Protein AF-0000000084542230 (afdb_homodimer)

InterPro domains:
  IPR002716 PIN domain [PF01850] (3-125)
  IPR022907 VapC family [MF_00265] (3-130)
  IPR029060 PIN-like domain superfamily [SSF88723] (1-131)
  IPR050556 Type II toxin-antitoxin system RNase [PTHR33653] (1-131)

Sequence (266 aa):
MLYLLDTNVVAIYLNRRSQLLRNKLEAIDPTDIAVCSVVKFELFYGAMRSGNPPQNLARQQEFLDFFVSLPLDDRAAKKAGEIRNNLASLGTPIGPYDLLIAAIAIVNHLILVTHNTREFERVSELRIEDWEVMLYLLDTNVVAIYLNRRSQLLRNKLEAIDPTDIAVCSVVKFELFYGAMRSGNPPQNLARQQEFLDFFVSLPLDDRAAKKAGEIRNNLASLGTPIGPYDLLIAAIAIVNHLILVTHNTREFERVSELRIEDWEV

Solvent-accessible surface area (backbone atoms only — not comparable to full-atom values): 13998 Å² total; per-residue (Å²): 127,45,33,29,52,31,53,68,44,53,51,39,54,77,65,69,72,40,68,62,42,46,54,55,55,71,70,44,60,43,86,36,31,30,38,34,17,68,36,49,15,53,50,42,26,51,20,62,69,43,100,52,29,74,61,44,41,51,51,49,51,59,58,57,67,60,31,43,76,40,51,43,31,64,69,23,15,48,43,27,11,53,52,52,48,54,24,53,77,69,72,56,72,68,54,74,65,56,44,49,52,50,16,41,27,47,74,66,68,23,33,32,32,34,81,63,50,80,64,52,68,68,42,81,89,55,44,73,43,52,60,86,109,127,45,34,29,52,33,55,68,45,52,52,38,52,76,67,68,73,41,68,62,41,45,55,55,57,72,70,44,60,43,86,35,31,29,39,36,18,68,36,49,15,55,51,41,27,52,22,62,70,43,98,50,29,72,60,42,42,52,51,50,51,59,60,56,68,61,31,44,76,41,52,43,32,63,71,22,15,50,44,27,11,51,51,51,48,54,24,54,76,69,72,55,71,69,53,75,66,57,45,49,52,49,16,40,26,47,75,66,69,23,34,32,32,33,81,62,51,78,63,52,67,69,42,83,88,56,45,73,42,52,61,86,108

Foldseek 3Di:
DAEEEALVLLVCVLVVVAPLSVVVVVVDQQARYEYEPLSVVVQLVVLCPDPHNVVSNVSSVVVNVSHHYHYLDPQLVVQLVVQQVVCVVVVQDDDPSLSSSQSRCQSVVHEYEDPPCVNSVSGPSHHYDHSRD/DAEEEALVLLVCVLVVVAPLSVVVVVVDQQARYEYEPLSVVVQLVVLCPDPHNVVSNVSSVVVNVSHHYHYLDPQLVVQLVVQQVVCVVVVQDADPSLSSSQSRCQSVVHEYEDPPCVNSVSGPSHHYDYRRD

Structure (mmCIF, N/CA/C/O backbone):
data_AF-0000000084542230-model_v1
#
loop_
_entity.id
_entity.type
_entity.pdbx_description
1 polymer 'Ribonuclease VapC'
#
loop_
_atom_site.group_PDB
_atom_site.id
_atom_site.type_symbol
_atom_site.label_atom_id
_atom_site.label_alt_id
_atom_site.label_comp_id
_atom_site.label_asym_id
_atom_site.label_entity_id
_atom_site.label_seq_id
_atom_site.pdbx_PDB_ins_code
_atom_site.Cartn_x
_atom_site.Cartn_y
_atom_site.Cartn_z
_atom_site.occupancy
_atom_site.B_iso_or_equiv
_atom_site.auth_seq_id
_atom_site.auth_comp_id
_atom_site.auth_asym_id
_atom_site.auth_atom_id
_atom_site.pdbx_PDB_model_num
ATOM 1 N N . MET A 1 1 ? -18.281 -15.25 -10.008 1 79.62 1 MET A N 1
ATOM 2 C CA . MET A 1 1 ? -17.562 -14.875 -8.797 1 79.62 1 MET A CA 1
ATOM 3 C C . MET A 1 1 ? -16.25 -14.188 -9.133 1 79.62 1 MET A C 1
ATOM 5 O O . MET A 1 1 ? -15.625 -14.492 -10.156 1 79.62 1 MET A O 1
ATOM 9 N N . LEU A 1 2 ? -15.867 -13.062 -8.328 1 95.94 2 LEU A N 1
ATOM 10 C CA . LEU A 1 2 ? -14.641 -12.312 -8.602 1 95.94 2 LEU A CA 1
ATOM 11 C C . LEU A 1 2 ? -13.586 -12.602 -7.539 1 95.94 2 LEU A C 1
ATOM 13 O O . LEU A 1 2 ? -13.906 -12.719 -6.355 1 95.94 2 LEU A O 1
ATOM 17 N N . TYR A 1 3 ? -12.414 -12.906 -8.008 1 98.69 3 TYR A N 1
ATOM 18 C CA . TYR A 1 3 ? -11.336 -13.344 -7.133 1 98.69 3 TYR A CA 1
ATOM 19 C C . TYR A 1 3 ? -10.18 -12.352 -7.145 1 98.69 3 TYR A C 1
ATOM 21 O O . TYR A 1 3 ? -9.891 -11.742 -8.172 1 98.69 3 TYR A O 1
ATOM 29 N N . LEU A 1 4 ? -9.609 -12.195 -6.043 1 98.88 4 LEU A N 1
ATOM 30 C CA . LEU A 1 4 ? -8.312 -11.539 -5.914 1 98.88 4 LEU A CA 1
ATOM 31 C C . LEU A 1 4 ? -7.23 -12.555 -5.539 1 98.88 4 LEU A C 1
ATOM 33 O O . LEU A 1 4 ? -7.363 -13.266 -4.539 1 98.88 4 LEU A O 1
ATOM 37 N N . LEU A 1 5 ? -6.219 -12.656 -6.359 1 98.62 5 LEU A N 1
ATOM 38 C CA . LEU A 1 5 ? -5.141 -13.594 -6.066 1 98.62 5 LEU A CA 1
ATOM 39 C C . LEU A 1 5 ? -4.133 -12.984 -5.102 1 98.62 5 LEU A C 1
ATOM 41 O O . LEU A 1 5 ? -3.674 -11.859 -5.309 1 98.62 5 LEU A O 1
ATOM 45 N N . ASP A 1 6 ? -3.811 -13.711 -4.07 1 98.56 6 ASP A N 1
ATOM 46 C CA . ASP A 1 6 ? -2.756 -13.344 -3.131 1 98.56 6 ASP A CA 1
ATOM 47 C C . ASP A 1 6 ? -1.374 -13.594 -3.729 1 98.56 6 ASP A C 1
ATOM 49 O O . ASP A 1 6 ? -1.243 -14.305 -4.727 1 98.56 6 ASP A O 1
ATOM 53 N N . THR A 1 7 ? -0.384 -12.992 -3.072 1 97.88 7 THR A N 1
ATOM 54 C CA . THR A 1 7 ? 0.992 -13.102 -3.545 1 97.88 7 THR A CA 1
ATOM 55 C C . THR A 1 7 ? 1.439 -14.562 -3.576 1 97.88 7 THR A C 1
ATOM 57 O O . THR A 1 7 ? 2.031 -15.016 -4.559 1 97.88 7 THR A O 1
ATOM 60 N N . ASN A 1 8 ? 1.165 -15.281 -2.514 1 95.56 8 ASN A N 1
ATOM 61 C CA . ASN A 1 8 ? 1.616 -16.672 -2.416 1 95.56 8 ASN A CA 1
ATOM 62 C C . ASN A 1 8 ? 0.971 -17.547 -3.486 1 95.56 8 ASN A C 1
ATOM 64 O O . ASN A 1 8 ? 1.597 -18.469 -3.99 1 95.56 8 ASN A O 1
ATOM 68 N N . VAL A 1 9 ? -0.246 -17.234 -3.855 1 96.75 9 VAL A N 1
ATOM 69 C CA . VAL A 1 9 ? -0.963 -18 -4.875 1 96.75 9 VAL A CA 1
ATOM 70 C C . VAL A 1 9 ? -0.304 -17.797 -6.234 1 96.75 9 VAL A C 1
ATOM 72 O O . VAL A 1 9 ? -0.055 -18.75 -6.965 1 96.75 9 VAL A O 1
ATOM 75 N N . VAL A 1 10 ? -0.008 -16.594 -6.574 1 96.94 10 VAL A N 1
ATOM 76 C CA . VAL A 1 10 ? 0.614 -16.266 -7.855 1 96.94 10 VAL A CA 1
ATOM 77 C C . VAL A 1 10 ? 2.006 -16.891 -7.922 1 96.94 10 VAL A C 1
ATOM 79 O O . VAL A 1 10 ? 2.389 -17.453 -8.953 1 96.94 10 VAL A O 1
ATOM 82 N N . ALA A 1 11 ? 2.754 -16.781 -6.82 1 94.75 11 ALA A N 1
ATOM 83 C CA . ALA A 1 11 ? 4.098 -17.344 -6.777 1 94.75 11 ALA A CA 1
ATOM 84 C C . ALA A 1 11 ? 4.062 -18.859 -7.016 1 94.75 11 ALA A C 1
ATOM 86 O O . ALA A 1 11 ? 4.867 -19.391 -7.781 1 94.75 11 ALA A O 1
ATOM 87 N N . ILE A 1 12 ? 3.125 -19.516 -6.359 1 93.81 12 ILE A N 1
ATOM 88 C CA . ILE A 1 12 ? 2.986 -20.953 -6.5 1 93.81 12 ILE A CA 1
ATOM 89 C C . ILE A 1 12 ? 2.637 -21.297 -7.945 1 93.81 12 ILE A C 1
ATOM 91 O O . ILE A 1 12 ? 3.176 -22.25 -8.508 1 93.81 12 ILE A O 1
ATOM 95 N N . TYR A 1 13 ? 1.736 -20.516 -8.531 1 93.88 13 TYR A N 1
ATOM 96 C CA . TYR A 1 13 ? 1.35 -20.75 -9.914 1 93.88 13 TYR A CA 1
ATOM 97 C C . TYR A 1 13 ? 2.543 -20.594 -10.852 1 93.88 13 TYR A C 1
ATOM 99 O O . TYR A 1 13 ? 2.791 -21.453 -11.703 1 93.88 13 TYR A O 1
ATOM 107 N N . LEU A 1 14 ? 3.346 -19.547 -10.695 1 92.56 14 LEU A N 1
ATOM 108 C CA . LEU A 1 14 ? 4.438 -19.203 -11.602 1 92.56 14 LEU A CA 1
ATOM 109 C C . LEU A 1 14 ? 5.586 -20.203 -11.469 1 92.56 14 LEU A C 1
ATOM 111 O O . LEU A 1 14 ? 6.32 -20.438 -12.43 1 92.56 14 LEU A O 1
ATOM 115 N N . ASN A 1 15 ? 5.652 -20.797 -10.305 1 89.69 15 ASN A N 1
ATOM 116 C CA . ASN A 1 15 ? 6.711 -21.781 -10.094 1 89.69 15 ASN A CA 1
ATOM 117 C C . ASN A 1 15 ? 6.238 -23.188 -10.422 1 89.69 15 ASN A C 1
ATOM 119 O O . ASN A 1 15 ? 6.977 -24.156 -10.219 1 89.69 15 ASN A O 1
ATOM 123 N N . ARG A 1 16 ? 4.973 -23.391 -10.922 1 84.5 16 ARG A N 1
ATOM 124 C CA . ARG A 1 16 ? 4.379 -24.656 -11.352 1 84.5 16 ARG A CA 1
ATOM 125 C C . ARG A 1 16 ? 4.438 -25.703 -10.242 1 84.5 16 ARG A C 1
ATOM 127 O O . ARG A 1 16 ? 4.77 -26.859 -10.484 1 84.5 16 ARG A O 1
ATOM 134 N N . ARG A 1 17 ? 4.078 -25.234 -9.062 1 86.06 17 ARG A N 1
ATOM 135 C CA . ARG A 1 17 ? 4.242 -26.109 -7.898 1 86.06 17 ARG A CA 1
ATOM 136 C C . ARG A 1 17 ? 2.93 -26.781 -7.527 1 86.06 17 ARG A C 1
ATOM 138 O O . ARG A 1 17 ? 2.895 -27.641 -6.641 1 86.06 17 ARG A O 1
ATOM 145 N N . SER A 1 18 ? 1.82 -26.422 -8.203 1 89.56 18 SER A N 1
ATOM 146 C CA . SER A 1 18 ? 0.519 -26.969 -7.848 1 89.56 18 SER A CA 1
ATOM 147 C C . SER A 1 18 ? -0.361 -27.141 -9.086 1 89.56 18 SER A C 1
ATOM 149 O O . SER A 1 18 ? -0.85 -26.156 -9.641 1 89.56 18 SER A O 1
ATOM 151 N N . GLN A 1 19 ? -0.676 -28.328 -9.391 1 90.88 19 GLN A N 1
ATOM 152 C CA . GLN A 1 19 ? -1.562 -28.609 -10.516 1 90.88 19 GLN A CA 1
ATOM 153 C C . GLN A 1 19 ? -3.006 -28.25 -10.188 1 90.88 19 GLN A C 1
ATOM 155 O O . GLN A 1 19 ? -3.75 -27.781 -11.047 1 90.88 19 GLN A O 1
ATOM 160 N N . LEU A 1 20 ? -3.342 -28.484 -9 1 92.5 20 LEU A N 1
ATOM 161 C CA . LEU A 1 20 ? -4.684 -28.141 -8.539 1 92.5 20 LEU A CA 1
ATOM 162 C C . LEU A 1 20 ? -4.957 -26.656 -8.711 1 92.5 20 LEU A C 1
ATOM 164 O O . LEU A 1 20 ? -6 -26.266 -9.25 1 92.5 20 LEU A O 1
ATOM 168 N N . LEU A 1 21 ? -4.055 -25.859 -8.25 1 93.62 21 LEU A N 1
ATOM 169 C CA . LEU A 1 21 ? -4.168 -24.406 -8.375 1 93.62 21 LEU A CA 1
ATOM 170 C C . LEU A 1 21 ? -4.238 -23.984 -9.836 1 93.62 21 LEU A C 1
ATOM 172 O O . LEU A 1 21 ? -5.035 -23.125 -10.203 1 93.62 21 LEU A O 1
ATOM 176 N N . ARG A 1 22 ? -3.447 -24.609 -10.648 1 93.88 22 ARG A N 1
ATOM 177 C CA . ARG A 1 22 ? -3.412 -24.281 -12.078 1 93.88 22 ARG A CA 1
ATOM 178 C C . ARG A 1 22 ? -4.754 -24.594 -12.734 1 93.88 22 ARG A C 1
ATOM 180 O O . ARG A 1 22 ? -5.273 -23.781 -13.5 1 93.88 22 ARG A O 1
ATOM 187 N N . ASN A 1 23 ? -5.293 -25.734 -12.453 1 94.75 23 ASN A N 1
ATOM 188 C CA . ASN A 1 23 ? -6.578 -26.125 -13.023 1 94.75 23 ASN A CA 1
ATOM 189 C C . ASN A 1 23 ? -7.691 -25.156 -12.633 1 94.75 23 ASN A C 1
ATOM 191 O O . ASN A 1 23 ? -8.516 -24.797 -13.469 1 94.75 23 ASN A O 1
ATOM 195 N N . LYS A 1 24 ? -7.66 -24.781 -11.391 1 95.12 24 LYS A N 1
ATOM 196 C CA . LYS A 1 24 ? -8.68 -23.859 -10.898 1 95.12 24 LYS A CA 1
ATOM 197 C C . LYS A 1 24 ? -8.562 -22.5 -11.57 1 95.12 24 LYS A C 1
ATOM 199 O O . LYS A 1 24 ? -9.562 -21.953 -12.047 1 95.12 24 LYS A O 1
ATOM 204 N N . LEU A 1 25 ? -7.379 -22.031 -11.602 1 95 25 LEU A N 1
ATOM 205 C CA . LEU A 1 25 ? -7.133 -20.703 -12.172 1 95 25 LEU A CA 1
ATOM 206 C C . LEU A 1 25 ? -7.48 -20.672 -13.648 1 95 25 LEU A C 1
ATOM 208 O O . LEU A 1 25 ? -8.102 -19.719 -14.133 1 95 25 LEU A O 1
ATOM 212 N N . GLU A 1 26 ? -7.168 -21.688 -14.359 1 93.88 26 GLU A N 1
ATOM 213 C CA . GLU A 1 26 ? -7.344 -21.719 -15.805 1 93.88 26 GLU A CA 1
ATOM 214 C C . GLU A 1 26 ? -8.805 -21.984 -16.172 1 93.88 26 GLU A C 1
ATOM 216 O O . GLU A 1 26 ? -9.203 -21.766 -17.312 1 93.88 26 GLU A O 1
ATOM 221 N N . ALA A 1 27 ? -9.586 -22.406 -15.195 1 95.94 27 ALA A N 1
ATOM 222 C CA . ALA A 1 27 ? -11.008 -22.672 -15.422 1 95.94 27 ALA A CA 1
ATOM 223 C C . ALA A 1 27 ? -11.828 -21.391 -15.266 1 95.94 27 ALA A C 1
ATOM 225 O O . ALA A 1 27 ? -13 -21.359 -15.656 1 95.94 27 ALA A O 1
ATOM 226 N N . ILE A 1 28 ? -11.242 -20.422 -14.727 1 96.56 28 ILE A N 1
ATOM 227 C CA . ILE A 1 28 ? -11.953 -19.172 -14.453 1 96.56 28 ILE A CA 1
ATOM 228 C C . ILE A 1 28 ? -11.625 -18.156 -15.539 1 96.56 28 ILE A C 1
ATOM 230 O O . ILE A 1 28 ? -10.477 -18.031 -15.969 1 96.56 28 ILE A O 1
ATOM 234 N N . ASP A 1 29 ? -12.57 -17.422 -16.016 1 97 29 ASP A N 1
ATOM 235 C CA . ASP A 1 29 ? -12.359 -16.328 -16.953 1 97 29 ASP A CA 1
ATOM 236 C C . ASP A 1 29 ? -11.414 -15.281 -16.375 1 97 29 ASP A C 1
ATOM 238 O O . ASP A 1 29 ? -11.625 -14.812 -15.25 1 97 29 ASP A O 1
ATOM 242 N N . PRO A 1 30 ? -10.414 -14.914 -17.078 1 95.94 30 PRO A N 1
ATOM 243 C CA . PRO A 1 30 ? -9.453 -13.93 -16.578 1 95.94 30 PRO A CA 1
ATOM 244 C C . PRO A 1 30 ? -10.125 -12.625 -16.141 1 95.94 30 PRO A C 1
ATOM 246 O O . PRO A 1 30 ? -9.617 -11.93 -15.266 1 95.94 30 PRO A O 1
ATOM 249 N N . THR A 1 31 ? -11.227 -12.266 -16.719 1 96.62 31 THR A N 1
ATOM 250 C CA . THR A 1 31 ? -11.93 -11.039 -16.359 1 96.62 31 THR A CA 1
ATOM 251 C C . THR A 1 31 ? -12.586 -11.164 -14.984 1 96.62 31 THR A C 1
ATOM 253 O O . THR A 1 31 ? -13.016 -10.164 -14.406 1 96.62 31 THR A O 1
ATOM 256 N N . ASP A 1 32 ? -12.625 -12.367 -14.508 1 97.94 32 ASP A N 1
ATOM 257 C CA . ASP A 1 32 ? -13.18 -12.617 -13.18 1 97.94 32 ASP A CA 1
ATOM 258 C C . ASP A 1 32 ? -12.07 -12.75 -12.133 1 97.94 32 ASP A C 1
ATOM 260 O O . ASP A 1 32 ? -12.336 -13.07 -10.977 1 97.94 32 ASP A O 1
ATOM 264 N N . ILE A 1 33 ? -10.844 -12.5 -12.516 1 98.25 33 ILE A N 1
ATOM 265 C CA . ILE A 1 33 ? -9.68 -12.578 -11.641 1 98.25 33 ILE A CA 1
ATOM 266 C C . ILE A 1 33 ? -8.984 -11.219 -11.586 1 98.25 33 ILE A C 1
ATOM 268 O O . ILE A 1 33 ? -8.805 -10.562 -12.617 1 98.25 33 ILE A O 1
ATOM 272 N N . ALA A 1 34 ? -8.672 -10.852 -10.367 1 98.81 34 ALA A N 1
ATOM 273 C CA . ALA A 1 34 ? -7.934 -9.609 -10.188 1 98.81 34 ALA A CA 1
ATOM 274 C C . ALA A 1 34 ? -6.617 -9.852 -9.445 1 98.81 34 ALA A C 1
ATOM 276 O O . ALA A 1 34 ? -6.48 -10.844 -8.727 1 98.81 34 ALA A O 1
ATOM 277 N N . VAL A 1 35 ? -5.715 -9.07 -9.719 1 98.75 35 VAL A N 1
ATOM 278 C CA . VAL A 1 35 ? -4.504 -8.875 -8.938 1 98.75 35 VAL A CA 1
ATOM 279 C C . VAL A 1 35 ? -4.367 -7.398 -8.562 1 98.75 35 VAL A C 1
ATOM 281 O O . VAL A 1 35 ? -4.77 -6.516 -9.328 1 98.75 35 VAL A O 1
ATOM 284 N N . CYS A 1 36 ? -3.893 -7.148 -7.379 1 98.88 36 CYS A N 1
ATOM 285 C CA . CYS A 1 36 ? -3.805 -5.75 -6.98 1 98.88 36 CYS A CA 1
ATOM 286 C C . CYS A 1 36 ? -2.359 -5.27 -6.992 1 98.88 36 CYS A C 1
ATOM 288 O O . CYS A 1 36 ? -1.434 -6.074 -7.09 1 98.88 36 CYS A O 1
ATOM 290 N N . SER A 1 37 ? -2.225 -3.996 -6.918 1 98.88 37 SER A N 1
ATOM 291 C CA . SER A 1 37 ? -0.916 -3.355 -7.008 1 98.88 37 SER A CA 1
ATOM 292 C C . SER A 1 37 ? 0.002 -3.818 -5.879 1 98.88 37 SER A C 1
ATOM 294 O O . SER A 1 37 ? 1.216 -3.93 -6.066 1 98.88 37 SER A O 1
ATOM 296 N N . VAL A 1 38 ? -0.535 -4.109 -4.719 1 98.88 38 VAL A N 1
ATOM 297 C CA . VAL A 1 38 ? 0.259 -4.547 -3.576 1 98.88 38 VAL A CA 1
ATOM 298 C C . VAL A 1 38 ? 0.856 -5.922 -3.855 1 98.88 38 VAL A C 1
ATOM 300 O O . VAL A 1 38 ? 2.035 -6.16 -3.586 1 98.88 38 VAL A O 1
ATOM 303 N N . VAL A 1 39 ? 0.06 -6.812 -4.387 1 98.81 39 VAL A N 1
ATOM 304 C CA . VAL A 1 39 ? 0.532 -8.133 -4.777 1 98.81 39 VAL A CA 1
ATOM 305 C C . VAL A 1 39 ? 1.606 -8.008 -5.855 1 98.81 39 VAL A C 1
ATOM 307 O O . VAL A 1 39 ? 2.646 -8.664 -5.785 1 98.81 39 VAL A O 1
ATOM 310 N N . LYS A 1 40 ? 1.35 -7.156 -6.836 1 98.62 40 LYS A N 1
ATOM 311 C CA . LYS A 1 40 ? 2.316 -6.938 -7.906 1 98.62 40 LYS A CA 1
ATOM 312 C C . LYS A 1 40 ? 3.641 -6.418 -7.355 1 98.62 40 LYS A C 1
ATOM 314 O O . LYS A 1 40 ? 4.711 -6.859 -7.773 1 98.62 40 LYS A O 1
ATOM 319 N N . PHE A 1 41 ? 3.6 -5.488 -6.453 1 98.69 41 PHE A N 1
ATOM 320 C CA . PHE A 1 41 ? 4.785 -4.961 -5.785 1 98.69 41 PHE A CA 1
ATOM 321 C C . PHE A 1 41 ? 5.625 -6.086 -5.199 1 98.69 41 PHE A C 1
ATOM 323 O O . PHE A 1 41 ? 6.832 -6.156 -5.434 1 98.69 41 PHE A O 1
ATOM 330 N N . GLU A 1 42 ? 4.973 -6.926 -4.457 1 98.38 42 GLU A N 1
ATOM 331 C CA . GLU A 1 42 ? 5.684 -8.023 -3.801 1 98.38 42 GLU A CA 1
ATOM 332 C C . GLU A 1 42 ? 6.297 -8.969 -4.82 1 98.38 42 GLU A C 1
ATOM 334 O O . GLU A 1 42 ? 7.426 -9.438 -4.641 1 98.38 42 GLU A O 1
ATOM 339 N N . LEU A 1 43 ? 5.562 -9.266 -5.855 1 98.12 43 LEU A N 1
ATOM 340 C CA . LEU A 1 43 ? 6.039 -10.164 -6.895 1 98.12 43 LEU A CA 1
ATOM 341 C C . LEU A 1 43 ? 7.219 -9.562 -7.641 1 98.12 43 LEU A C 1
ATOM 343 O O . LEU A 1 43 ? 8.203 -10.25 -7.922 1 98.12 43 LEU A O 1
ATOM 347 N N . PHE A 1 44 ? 7.125 -8.242 -7.938 1 97.81 44 PHE A N 1
ATOM 348 C CA . PHE A 1 44 ? 8.219 -7.574 -8.625 1 97.81 44 PHE A CA 1
ATOM 349 C C . PHE A 1 44 ? 9.477 -7.578 -7.77 1 97.81 44 PHE A C 1
ATOM 351 O O . PHE A 1 44 ? 10.57 -7.859 -8.266 1 97.81 44 PHE A O 1
ATOM 358 N N . TYR A 1 45 ? 9.367 -7.27 -6.531 1 98.19 45 TYR A N 1
ATOM 359 C CA . TYR A 1 45 ? 10.508 -7.371 -5.625 1 98.19 45 TYR A CA 1
ATOM 360 C C . TYR A 1 45 ? 11.117 -8.766 -5.66 1 98.19 45 TYR A C 1
ATOM 362 O O . TYR A 1 45 ? 12.336 -8.914 -5.77 1 98.19 45 TYR A O 1
ATOM 370 N N . GLY A 1 46 ? 10.281 -9.797 -5.547 1 97 46 GLY A N 1
ATOM 371 C CA . GLY A 1 46 ? 10.742 -11.172 -5.609 1 97 46 GLY A CA 1
ATOM 372 C C . GLY A 1 46 ? 11.492 -11.492 -6.887 1 97 46 GLY A C 1
ATOM 373 O O . GLY A 1 46 ? 12.523 -12.172 -6.859 1 97 46 GLY A O 1
ATOM 374 N N . ALA A 1 47 ? 10.945 -11.039 -7.949 1 97.12 47 ALA A N 1
ATOM 375 C CA . ALA A 1 47 ? 11.57 -11.281 -9.25 1 97.12 47 ALA A CA 1
ATOM 376 C C . ALA A 1 47 ? 12.945 -10.625 -9.328 1 97.12 47 ALA A C 1
ATOM 378 O O . ALA A 1 47 ? 13.891 -11.203 -9.859 1 97.12 47 ALA A O 1
ATOM 379 N N . MET A 1 48 ? 13.07 -9.453 -8.805 1 97.19 48 MET A N 1
ATOM 380 C CA . MET A 1 48 ? 14.32 -8.703 -8.875 1 97.19 48 MET A CA 1
ATOM 381 C C . MET A 1 48 ? 15.398 -9.352 -8.008 1 97.19 48 MET A C 1
ATOM 383 O O . MET A 1 48 ? 16.594 -9.203 -8.273 1 97.19 48 MET A O 1
ATOM 387 N N . ARG A 1 49 ? 14.969 -10.055 -7.055 1 95.69 49 ARG A N 1
ATOM 388 C CA . ARG A 1 49 ? 15.906 -10.719 -6.152 1 95.69 49 ARG A CA 1
ATOM 389 C C . ARG A 1 49 ? 16.234 -12.125 -6.648 1 95.69 49 ARG A C 1
ATOM 391 O O . ARG A 1 49 ? 17.078 -12.805 -6.066 1 95.69 49 ARG A O 1
ATOM 398 N N . SER A 1 50 ? 15.68 -12.555 -7.699 1 94.56 50 SER A N 1
ATOM 399 C CA . SER A 1 50 ? 15.812 -13.914 -8.195 1 94.56 50 SER A CA 1
ATOM 400 C C . SER A 1 50 ? 17.125 -14.109 -8.953 1 94.56 50 SER A C 1
ATOM 402 O O . SER A 1 50 ? 17.906 -13.164 -9.094 1 94.56 50 SER A O 1
ATOM 404 N N . GLY A 1 51 ? 17.391 -15.352 -9.406 1 93.25 51 GLY A N 1
ATOM 405 C CA . GLY A 1 51 ? 18.625 -15.703 -10.102 1 93.25 51 GLY A CA 1
ATOM 406 C C . GLY A 1 51 ? 18.703 -15.117 -11.5 1 93.25 51 GLY A C 1
ATOM 407 O O . GLY A 1 51 ? 19.797 -14.969 -12.055 1 93.25 51 GLY A O 1
ATOM 408 N N . ASN A 1 52 ? 17.562 -14.836 -12.125 1 95.56 52 ASN A N 1
ATOM 409 C CA . ASN A 1 52 ? 17.453 -14.219 -13.445 1 95.56 52 ASN A CA 1
ATOM 410 C C . ASN A 1 52 ? 16.375 -13.133 -13.461 1 95.56 52 ASN A C 1
ATOM 412 O O . ASN A 1 52 ? 15.305 -13.32 -14.047 1 95.56 52 ASN A O 1
ATOM 416 N N . PRO A 1 53 ? 16.719 -11.906 -13.008 1 96.62 53 PRO A N 1
ATOM 417 C CA . PRO A 1 53 ? 15.719 -10.867 -12.773 1 96.62 53 PRO A CA 1
ATOM 418 C C . PRO A 1 53 ? 15.016 -10.422 -14.047 1 96.62 53 PRO A C 1
ATOM 420 O O . PRO A 1 53 ? 13.781 -10.367 -14.094 1 96.62 53 PRO A O 1
ATOM 423 N N . PRO A 1 54 ? 15.727 -10.164 -15.172 1 96.5 54 PRO A N 1
ATOM 424 C CA . PRO A 1 54 ? 15.016 -9.719 -16.375 1 96.5 54 PRO A CA 1
ATOM 425 C C . PRO A 1 54 ? 14 -10.742 -16.859 1 96.5 54 PRO A C 1
ATOM 427 O O . PRO A 1 54 ? 12.875 -10.375 -17.219 1 96.5 54 PRO A O 1
ATOM 430 N N . GLN A 1 55 ? 14.32 -11.969 -16.844 1 96.12 55 GLN A N 1
ATOM 431 C CA . GLN A 1 55 ? 13.422 -13.016 -17.312 1 96.12 55 GLN A CA 1
ATOM 432 C C . GLN A 1 55 ? 12.234 -13.188 -16.375 1 96.12 55 GLN A C 1
ATOM 434 O O . GLN A 1 55 ? 11.094 -13.305 -16.828 1 96.12 55 GLN A O 1
ATOM 439 N N . ASN A 1 56 ? 12.508 -13.227 -15.094 1 96.06 56 ASN A N 1
ATOM 440 C CA . ASN A 1 56 ? 11.438 -13.406 -14.125 1 96.06 56 ASN A CA 1
ATOM 441 C C . ASN A 1 56 ? 10.484 -12.211 -14.117 1 96.06 56 ASN A C 1
ATOM 443 O O . ASN A 1 56 ? 9.266 -12.383 -13.984 1 96.06 56 ASN A O 1
ATOM 447 N N . LEU A 1 57 ? 11.031 -11.023 -14.234 1 96.69 57 LEU A N 1
ATOM 448 C CA . LEU A 1 57 ? 10.203 -9.828 -14.297 1 96.69 57 LEU A CA 1
ATOM 449 C C . LEU A 1 57 ? 9.297 -9.852 -15.523 1 96.69 57 LEU A C 1
ATOM 451 O O . LEU A 1 57 ? 8.109 -9.531 -15.43 1 96.69 57 LEU A O 1
ATOM 455 N N . ALA A 1 58 ? 9.836 -10.242 -16.609 1 96.19 58 ALA A N 1
ATOM 456 C CA . ALA A 1 58 ? 9.062 -10.312 -17.844 1 96.19 58 ALA A CA 1
ATOM 457 C C . ALA A 1 58 ? 7.953 -11.359 -17.734 1 96.19 58 ALA A C 1
ATOM 459 O O . ALA A 1 58 ? 6.816 -11.117 -18.156 1 96.19 58 ALA A O 1
ATOM 460 N N . ARG A 1 59 ? 8.25 -12.453 -17.203 1 94.5 59 ARG A N 1
ATOM 461 C CA . ARG A 1 59 ? 7.285 -13.531 -17.016 1 94.5 59 ARG A CA 1
ATOM 462 C C . ARG A 1 59 ? 6.156 -13.102 -16.094 1 94.5 59 ARG A C 1
ATOM 464 O O . ARG A 1 59 ? 4.984 -13.344 -16.375 1 94.5 59 ARG A O 1
ATOM 471 N N . GLN A 1 60 ? 6.527 -12.547 -15.023 1 96 60 GLN A N 1
ATOM 472 C CA . GLN A 1 60 ? 5.535 -12.078 -14.062 1 96 60 GLN A CA 1
ATOM 473 C C . GLN A 1 60 ? 4.637 -11.016 -14.68 1 96 60 GLN A C 1
ATOM 475 O O . GLN A 1 60 ? 3.412 -11.062 -14.531 1 96 60 GLN A O 1
ATOM 480 N N . GLN A 1 61 ? 5.277 -10.062 -15.344 1 95.88 61 GLN A N 1
ATOM 481 C CA . GLN A 1 61 ? 4.504 -8.992 -15.969 1 95.88 61 GLN A CA 1
ATOM 482 C C . GLN A 1 61 ? 3.51 -9.555 -16.984 1 95.88 61 GLN A C 1
ATOM 484 O O . GLN A 1 61 ? 2.344 -9.156 -17 1 95.88 61 GLN A O 1
ATOM 489 N N . GLU A 1 62 ? 3.924 -10.477 -17.797 1 95.38 62 GLU A N 1
ATOM 490 C CA . GLU A 1 62 ? 3.062 -11.094 -18.797 1 95.38 62 GLU A CA 1
ATOM 491 C C . GLU A 1 62 ? 1.881 -11.805 -18.141 1 95.38 62 GLU A C 1
ATOM 493 O O . GLU A 1 62 ? 0.741 -11.672 -18.594 1 95.38 62 GLU A O 1
ATOM 498 N N . PHE A 1 63 ? 2.16 -12.484 -17.141 1 96.06 63 PHE A N 1
ATOM 499 C CA . PHE A 1 63 ? 1.127 -13.219 -16.422 1 96.06 63 PHE A CA 1
ATOM 500 C C . PHE A 1 63 ? 0.121 -12.266 -15.797 1 96.06 63 PHE A C 1
ATOM 502 O O . PHE A 1 63 ? -1.09 -12.453 -15.922 1 96.06 63 PHE A O 1
ATOM 509 N N . LEU A 1 64 ? 0.598 -11.242 -15.18 1 97.12 64 LEU A N 1
ATOM 510 C CA . LEU A 1 64 ? -0.244 -10.305 -14.438 1 97.12 64 LEU A CA 1
ATOM 511 C C . LEU A 1 64 ? -1.108 -9.484 -15.391 1 97.12 64 LEU A C 1
ATOM 513 O O . LEU A 1 64 ? -2.189 -9.031 -15.008 1 97.12 64 LEU A O 1
ATOM 517 N N . ASP A 1 65 ? -0.689 -9.336 -16.594 1 95.69 65 ASP A N 1
ATOM 518 C CA . ASP A 1 65 ? -1.39 -8.523 -17.578 1 95.69 65 ASP A CA 1
ATOM 519 C C . ASP A 1 65 ? -2.689 -9.195 -18.016 1 95.69 65 ASP A C 1
ATOM 521 O O . ASP A 1 65 ? -3.545 -8.555 -18.641 1 95.69 65 ASP A O 1
ATOM 525 N N . PHE A 1 66 ? -2.914 -10.469 -17.672 1 94.81 66 PHE A N 1
ATOM 526 C CA . PHE A 1 66 ? -4.102 -11.211 -18.078 1 94.81 66 PHE A CA 1
ATOM 527 C C .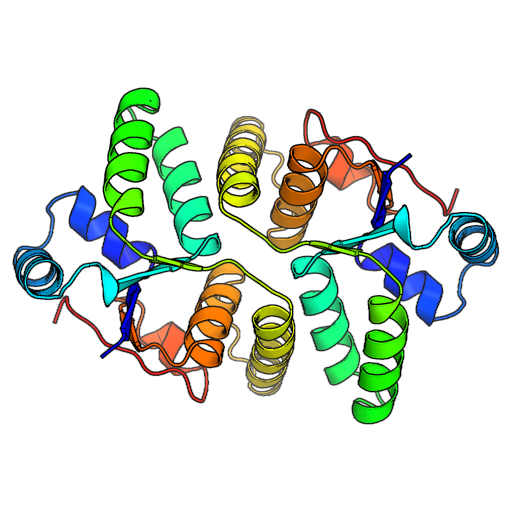 PHE A 1 66 ? -5.293 -10.852 -17.188 1 94.81 66 PHE A C 1
ATOM 529 O O . PHE A 1 66 ? -6.438 -11.156 -17.531 1 94.81 66 PHE A O 1
ATOM 536 N N . PHE A 1 67 ? -5.016 -10.234 -16.094 1 97.44 67 PHE A N 1
ATOM 537 C CA . PHE A 1 67 ? -6.059 -10.078 -15.078 1 97.44 67 PHE A CA 1
ATOM 538 C C . PHE A 1 67 ? -6.398 -8.609 -14.883 1 97.44 67 PHE A C 1
ATOM 540 O O . PHE A 1 67 ? -5.641 -7.727 -15.289 1 97.44 67 PHE A O 1
ATOM 547 N N . VAL A 1 68 ? -7.547 -8.383 -14.312 1 97.88 68 VAL A N 1
ATOM 548 C CA . VAL A 1 68 ? -7.906 -7.039 -13.883 1 97.88 68 VAL A CA 1
ATOM 549 C C . VAL A 1 68 ? -6.918 -6.555 -12.82 1 97.88 68 VAL A C 1
ATOM 551 O O . VAL A 1 68 ? -6.531 -7.312 -11.93 1 97.88 68 VAL A O 1
ATOM 554 N N . SER A 1 69 ? -6.441 -5.367 -12.953 1 98.38 69 SER A N 1
ATOM 555 C CA . SER A 1 69 ? -5.539 -4.781 -11.969 1 98.38 69 SER A CA 1
ATOM 556 C C . SER A 1 69 ? -6.27 -3.791 -11.07 1 98.38 69 SER A C 1
ATOM 558 O O . SER A 1 69 ? -6.977 -2.908 -11.555 1 98.38 69 SER A O 1
ATOM 560 N N . LEU A 1 70 ? -6.141 -3.916 -9.789 1 98.81 70 LEU A N 1
ATOM 561 C CA . LEU A 1 70 ? -6.793 -3.025 -8.836 1 98.81 70 LEU A CA 1
ATOM 562 C C . LEU A 1 70 ? -5.758 -2.23 -8.047 1 98.81 70 LEU A C 1
ATOM 564 O O . LEU A 1 70 ? -4.824 -2.805 -7.484 1 98.81 70 LEU A O 1
ATOM 568 N N . PRO A 1 71 ? -5.883 -0.923 -7.98 1 98.94 71 PRO A N 1
ATOM 569 C CA . PRO A 1 71 ? -4.996 -0.115 -7.145 1 98.94 71 PRO A CA 1
ATOM 570 C C . PRO A 1 71 ? -5.426 -0.087 -5.68 1 98.94 71 PRO A C 1
ATOM 572 O O . PRO A 1 71 ? -6.516 -0.563 -5.344 1 98.94 71 PRO A O 1
ATOM 575 N N . LEU A 1 72 ? -4.508 0.295 -4.797 1 98.94 72 LEU A N 1
ATOM 576 C CA . LEU A 1 72 ? -4.945 0.796 -3.498 1 98.94 72 LEU A CA 1
ATOM 577 C C . LEU A 1 72 ? -5.477 2.221 -3.615 1 98.94 72 LEU A C 1
ATOM 579 O O . LEU A 1 72 ? -4.695 3.172 -3.725 1 98.94 72 LEU A O 1
ATOM 583 N N . ASP A 1 73 ? -6.766 2.357 -3.65 1 98.69 73 ASP A N 1
ATOM 584 C CA . ASP A 1 73 ? -7.395 3.668 -3.793 1 98.69 73 ASP A CA 1
ATOM 585 C C . ASP A 1 73 ? -7.938 4.168 -2.455 1 98.69 73 ASP A C 1
ATOM 587 O O . ASP A 1 73 ? -7.648 3.582 -1.408 1 98.69 73 ASP A O 1
ATOM 591 N N . ASP A 1 74 ? -8.68 5.273 -2.51 1 98.12 74 ASP A N 1
ATOM 592 C CA . ASP A 1 74 ? -9.133 5.922 -1.282 1 98.12 74 ASP A CA 1
ATOM 593 C C . ASP A 1 74 ? -10.117 5.035 -0.524 1 98.12 74 ASP A C 1
ATOM 595 O O . ASP A 1 74 ? -10.133 5.02 0.708 1 98.12 74 ASP A O 1
ATOM 599 N N . ARG A 1 75 ? -10.992 4.34 -1.282 1 98.38 75 ARG A N 1
ATOM 600 C CA . ARG A 1 75 ? -11.938 3.438 -0.635 1 98.38 75 ARG A CA 1
ATOM 601 C C . ARG A 1 75 ? -11.211 2.332 0.124 1 98.38 75 ARG A C 1
ATOM 603 O O . ARG A 1 75 ? -11.539 2.041 1.274 1 98.38 75 ARG A O 1
ATOM 610 N N . ALA A 1 76 ? -10.242 1.751 -0.515 1 98.88 76 ALA A N 1
ATOM 611 C CA . ALA A 1 76 ? -9.453 0.697 0.114 1 98.88 76 ALA A CA 1
ATOM 612 C C . ALA A 1 76 ? -8.625 1.249 1.268 1 98.88 76 ALA A C 1
ATOM 614 O O . ALA A 1 76 ? -8.398 0.562 2.268 1 98.88 76 ALA A O 1
ATOM 615 N N . ALA A 1 77 ? -8.109 2.457 1.142 1 98.75 77 ALA A N 1
ATOM 616 C CA . ALA A 1 77 ? -7.344 3.098 2.207 1 98.75 77 ALA A CA 1
ATOM 617 C C . ALA A 1 77 ? -8.18 3.23 3.479 1 98.75 77 ALA A C 1
ATOM 619 O O . ALA A 1 77 ? -7.703 2.918 4.574 1 98.75 77 ALA A O 1
ATOM 620 N N . LYS A 1 78 ? -9.367 3.721 3.326 1 98.19 78 LYS A N 1
ATOM 621 C CA . LYS A 1 78 ? -10.25 3.863 4.48 1 98.19 78 LYS A CA 1
ATOM 622 C C . LYS A 1 78 ? -10.547 2.51 5.117 1 98.19 78 LYS A C 1
ATOM 624 O O . LYS A 1 78 ? -10.477 2.363 6.34 1 98.19 78 LYS A O 1
ATOM 629 N N . LYS A 1 79 ? -10.875 1.549 4.301 1 98.69 79 LYS A N 1
ATOM 630 C CA . LYS A 1 79 ? -11.148 0.204 4.801 1 98.69 79 LYS A CA 1
ATOM 631 C C . LYS A 1 79 ? -9.922 -0.374 5.508 1 98.69 79 LYS A C 1
ATOM 633 O O . LYS A 1 79 ? -10.055 -1.046 6.535 1 98.69 79 LYS A O 1
ATOM 638 N N . ALA A 1 80 ? -8.758 -0.158 4.973 1 98.75 80 ALA A N 1
ATOM 639 C CA . ALA A 1 80 ? -7.523 -0.618 5.609 1 98.75 80 ALA A CA 1
ATOM 640 C C . ALA A 1 80 ? -7.383 -0.035 7.016 1 98.75 80 ALA A C 1
ATOM 642 O O . ALA A 1 80 ? -6.969 -0.732 7.941 1 98.75 80 ALA A O 1
ATOM 643 N N . GLY A 1 81 ? -7.645 1.267 7.133 1 98.38 81 GLY A N 1
ATOM 644 C CA . GLY A 1 81 ? -7.645 1.87 8.453 1 98.38 81 GLY A CA 1
ATOM 645 C C . GLY A 1 81 ? -8.578 1.171 9.43 1 98.38 81 GLY A C 1
ATOM 646 O O . GLY A 1 81 ? -8.203 0.921 10.578 1 98.38 81 GLY A O 1
ATOM 647 N N . GLU A 1 82 ? -9.742 0.827 8.977 1 98.25 82 GLU A N 1
ATOM 648 C CA . GLU A 1 82 ? -10.727 0.135 9.797 1 98.25 82 GLU A CA 1
ATOM 649 C C . GLU A 1 82 ? -10.227 -1.246 10.211 1 98.25 82 GLU A C 1
ATOM 651 O O . GLU A 1 82 ? -10.352 -1.63 11.375 1 98.25 82 GLU A O 1
ATOM 656 N N . ILE A 1 83 ? -9.734 -1.943 9.266 1 98.56 83 ILE A N 1
ATOM 657 C CA . ILE A 1 83 ? -9.242 -3.293 9.516 1 98.56 83 ILE A CA 1
ATOM 658 C C . ILE A 1 83 ? -8.117 -3.246 10.547 1 98.56 83 ILE A C 1
ATOM 660 O O . ILE A 1 83 ? -8.102 -4.023 11.508 1 98.56 83 ILE A O 1
ATOM 664 N N . ARG A 1 84 ? -7.164 -2.369 10.352 1 98.31 84 ARG A N 1
ATOM 665 C CA . ARG A 1 84 ? -6.043 -2.266 11.281 1 98.31 84 ARG A CA 1
ATOM 666 C C . ARG A 1 84 ? -6.527 -1.933 12.688 1 98.31 84 ARG A C 1
ATOM 668 O O . ARG A 1 84 ? -6.039 -2.498 13.664 1 98.31 84 ARG A O 1
ATOM 675 N N . ASN A 1 85 ? -7.434 -0.992 12.758 1 97.94 85 ASN A N 1
ATOM 676 C CA . ASN A 1 85 ? -7.984 -0.61 14.055 1 97.94 85 ASN A CA 1
ATOM 677 C C . ASN A 1 85 ? -8.648 -1.794 14.758 1 97.94 85 ASN A C 1
ATOM 679 O O . ASN A 1 85 ? -8.422 -2.025 15.945 1 97.94 85 ASN A O 1
ATOM 683 N N . ASN A 1 86 ? -9.469 -2.539 14.047 1 97.81 86 ASN A N 1
ATOM 684 C CA . ASN A 1 86 ? -10.156 -3.699 14.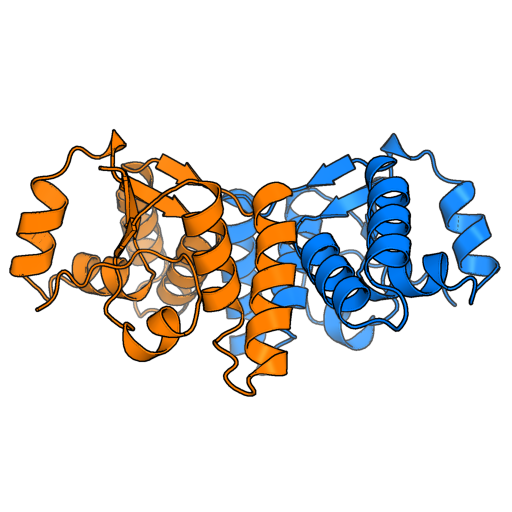602 1 97.81 86 ASN A CA 1
ATOM 685 C C . ASN A 1 86 ? -9.172 -4.766 15.078 1 97.81 86 ASN A C 1
ATOM 687 O O . ASN A 1 86 ? -9.289 -5.273 16.188 1 97.81 86 ASN A O 1
ATOM 691 N N . LEU A 1 87 ? -8.195 -5.082 14.281 1 98.12 87 LEU A N 1
ATOM 692 C CA . LEU A 1 87 ? -7.207 -6.098 14.625 1 98.12 87 LEU A CA 1
ATOM 693 C C . LEU A 1 87 ? -6.367 -5.664 15.812 1 98.12 87 LEU A C 1
ATOM 695 O O . LEU A 1 87 ? -6.02 -6.484 16.672 1 98.12 87 LEU A O 1
ATOM 699 N N . ALA A 1 88 ? -5.984 -4.422 15.859 1 97.06 88 ALA A N 1
ATOM 700 C CA . ALA A 1 88 ? -5.215 -3.883 16.969 1 97.06 88 ALA A CA 1
ATOM 701 C C . ALA A 1 88 ? -5.992 -3.998 18.281 1 97.06 88 ALA A C 1
ATOM 703 O O . ALA A 1 88 ? -5.426 -4.363 19.312 1 97.06 88 ALA A O 1
ATOM 704 N N . SER A 1 89 ? -7.27 -3.654 18.234 1 96.25 89 SER A N 1
ATOM 705 C CA . SER A 1 89 ? -8.102 -3.721 19.422 1 96.25 89 SER A CA 1
ATOM 706 C C . SER A 1 89 ? -8.219 -5.152 19.938 1 96.25 89 SER A C 1
ATOM 708 O O . SER A 1 89 ? -8.391 -5.371 21.141 1 96.25 89 SER A O 1
ATOM 710 N N . LEU A 1 90 ? -8.047 -6.109 19.062 1 96.62 90 LEU A N 1
ATOM 711 C CA . LEU A 1 90 ? -8.156 -7.523 19.422 1 96.62 90 LEU A CA 1
ATOM 712 C C . LEU A 1 90 ? -6.785 -8.117 19.719 1 96.62 90 LEU A C 1
ATOM 714 O O . LEU A 1 90 ? -6.684 -9.273 20.125 1 96.62 90 LEU A O 1
ATOM 718 N N . GLY A 1 91 ? -5.707 -7.363 19.484 1 97.62 91 GLY A N 1
ATOM 719 C CA . GLY A 1 91 ? -4.359 -7.855 19.703 1 97.62 91 GLY A CA 1
ATOM 720 C C . GLY A 1 91 ? -3.934 -8.914 18.703 1 97.62 91 GLY A C 1
ATOM 721 O O . GLY A 1 91 ? -3.133 -9.789 19.016 1 97.62 91 GLY A O 1
ATOM 722 N N . THR A 1 92 ? -4.484 -8.914 17.469 1 97.44 92 THR A N 1
ATOM 723 C CA . THR A 1 92 ? -4.219 -9.93 16.453 1 97.44 92 THR A CA 1
ATOM 724 C C . THR A 1 92 ? -3.795 -9.297 15.141 1 97.44 92 THR A C 1
ATOM 726 O O . THR A 1 92 ? -4.441 -9.5 14.109 1 97.44 92 THR A O 1
ATOM 729 N N . PRO A 1 93 ? -2.775 -8.484 15.125 1 96.94 93 PRO A N 1
ATOM 730 C CA . PRO A 1 93 ? -2.35 -7.82 13.891 1 96.94 93 PRO A CA 1
ATOM 731 C C . PRO A 1 93 ? -1.934 -8.805 12.805 1 96.94 93 PRO A C 1
ATOM 733 O O . PRO A 1 93 ? -1.599 -9.953 13.102 1 96.94 93 PRO A O 1
ATOM 736 N N . ILE A 1 94 ? -1.994 -8.391 11.555 1 97.75 94 ILE A N 1
ATOM 737 C CA . ILE A 1 94 ? -1.469 -9.141 10.422 1 97.75 94 ILE A CA 1
ATOM 738 C C . ILE A 1 94 ? -0.4 -8.32 9.703 1 97.75 94 ILE A C 1
ATOM 740 O O . ILE A 1 94 ? -0.117 -7.184 10.094 1 97.75 94 ILE A O 1
ATOM 744 N N . GLY A 1 95 ? 0.254 -8.883 8.695 1 97.38 95 GLY A N 1
ATOM 745 C CA . GLY A 1 95 ? 1.313 -8.188 7.98 1 97.38 95 GLY A CA 1
ATOM 746 C C . GLY A 1 95 ? 0.841 -6.914 7.305 1 97.38 95 GLY A C 1
ATOM 747 O O . GLY A 1 95 ? -0.304 -6.832 6.855 1 97.38 95 GLY A O 1
ATOM 748 N N . PRO A 1 96 ? 1.729 -5.965 7.215 1 98 96 PRO A N 1
ATOM 749 C CA . PRO A 1 96 ? 1.334 -4.66 6.676 1 98 96 PRO A CA 1
ATOM 750 C C . PRO A 1 96 ? 0.771 -4.754 5.262 1 98 96 PRO A C 1
ATOM 752 O O . PRO A 1 96 ? -0.234 -4.109 4.949 1 98 96 PRO A O 1
ATOM 755 N N . TYR A 1 97 ? 1.398 -5.535 4.449 1 98.5 97 TYR A N 1
ATOM 756 C CA . TYR A 1 97 ? 0.92 -5.645 3.076 1 98.5 97 TYR A CA 1
ATOM 757 C C . TYR A 1 97 ? -0.323 -6.523 3 1 98.5 97 TYR A C 1
ATOM 759 O O . TYR A 1 97 ? -1.225 -6.266 2.197 1 98.5 97 TYR A O 1
ATOM 767 N N . ASP A 1 98 ? -0.416 -7.547 3.846 1 98.62 98 ASP A N 1
ATOM 768 C CA . ASP A 1 98 ? -1.61 -8.383 3.932 1 98.62 98 ASP A CA 1
ATOM 769 C C . ASP A 1 98 ? -2.838 -7.551 4.289 1 98.62 98 ASP A C 1
ATOM 771 O O . ASP A 1 98 ? -3.93 -7.785 3.768 1 98.62 98 ASP A O 1
ATOM 775 N N . LEU A 1 99 ? -2.594 -6.672 5.16 1 98.69 99 LEU A N 1
ATOM 776 C CA . LEU A 1 99 ? -3.656 -5.773 5.594 1 98.69 99 LEU A CA 1
ATOM 777 C C . LEU A 1 99 ? -4.219 -4.984 4.414 1 98.69 99 LEU A C 1
ATOM 779 O O . LEU A 1 99 ? -5.434 -4.848 4.273 1 98.69 99 LEU A O 1
ATOM 783 N N . LEU A 1 100 ? -3.363 -4.465 3.541 1 98.88 100 LEU A N 1
ATOM 784 C CA . LEU A 1 100 ? -3.773 -3.684 2.379 1 98.88 100 LEU A CA 1
ATOM 785 C C . LEU A 1 100 ? -4.473 -4.566 1.35 1 98.88 100 LEU A C 1
ATOM 787 O O . LEU A 1 100 ? -5.461 -4.152 0.741 1 98.88 100 LEU A O 1
ATOM 791 N N . ILE A 1 101 ? -3.988 -5.766 1.172 1 98.94 101 ILE A N 1
ATOM 792 C CA . ILE A 1 101 ? -4.59 -6.723 0.249 1 98.94 101 ILE A CA 1
ATOM 793 C C . ILE A 1 101 ? -6.008 -7.059 0.708 1 98.94 101 ILE A C 1
ATOM 795 O O . ILE A 1 101 ? -6.941 -7.078 -0.099 1 98.94 101 ILE A O 1
ATOM 799 N N . ALA A 1 102 ? -6.172 -7.281 1.975 1 98.94 102 ALA A N 1
ATOM 800 C CA . ALA A 1 102 ? -7.484 -7.57 2.537 1 98.94 102 ALA A CA 1
ATOM 801 C C . ALA A 1 102 ? -8.461 -6.422 2.283 1 98.94 102 ALA A C 1
ATOM 803 O O . ALA A 1 102 ? -9.609 -6.648 1.893 1 98.94 102 ALA A O 1
ATOM 804 N N . ALA A 1 103 ? -8.031 -5.203 2.498 1 98.94 103 ALA A N 1
ATOM 805 C CA . ALA A 1 103 ? -8.867 -4.023 2.299 1 98.94 103 ALA A CA 1
ATOM 806 C C . ALA A 1 103 ? -9.328 -3.918 0.848 1 98.94 103 ALA A C 1
ATOM 808 O O . ALA A 1 103 ? -10.5 -3.65 0.582 1 98.94 103 ALA A O 1
ATOM 809 N N . ILE A 1 104 ? -8.398 -4.137 -0.08 1 98.94 104 ILE A N 1
ATOM 810 C CA . ILE A 1 104 ? -8.719 -4.078 -1.503 1 98.94 104 ILE A CA 1
ATOM 811 C C . ILE A 1 104 ? -9.75 -5.148 -1.849 1 98.94 104 ILE A C 1
ATOM 813 O O . ILE A 1 104 ? -10.711 -4.887 -2.576 1 98.94 104 ILE A O 1
ATOM 817 N N . ALA A 1 105 ? -9.578 -6.336 -1.312 1 98.94 105 ALA A N 1
ATOM 818 C CA . ALA A 1 105 ? -10.531 -7.414 -1.566 1 98.94 105 ALA A CA 1
ATOM 819 C C . ALA A 1 105 ? -11.922 -7.047 -1.063 1 98.94 105 ALA A C 1
ATOM 821 O O . ALA A 1 105 ? -12.914 -7.219 -1.778 1 98.94 105 ALA A O 1
ATOM 822 N N . ILE A 1 106 ? -12.031 -6.535 0.082 1 98.81 106 ILE A N 1
ATOM 823 C CA . ILE A 1 106 ? -13.305 -6.273 0.743 1 98.81 106 ILE A CA 1
ATOM 824 C C . ILE A 1 106 ? -14.055 -5.176 -0.006 1 98.81 106 ILE A C 1
ATOM 826 O O . ILE A 1 106 ? -15.234 -5.332 -0.331 1 98.81 106 ILE A O 1
ATOM 830 N N . VAL A 1 107 ? -13.367 -4.074 -0.367 1 98.62 107 VAL A N 1
ATOM 831 C CA . VAL A 1 107 ? -14.07 -2.93 -0.934 1 98.62 107 VAL A CA 1
ATOM 832 C C . VAL A 1 107 ? -14.516 -3.248 -2.361 1 98.62 107 VAL A C 1
ATOM 834 O O . VAL A 1 107 ? -15.398 -2.582 -2.908 1 98.62 107 VAL A O 1
ATOM 837 N N . ASN A 1 108 ? -13.883 -4.207 -2.949 1 98.62 108 ASN A N 1
ATOM 838 C CA . ASN A 1 108 ? -14.25 -4.598 -4.309 1 98.62 108 ASN A CA 1
ATOM 839 C C . ASN A 1 108 ? -15.125 -5.852 -4.312 1 98.62 108 ASN A C 1
ATOM 841 O O . ASN A 1 108 ? -15.422 -6.398 -5.375 1 98.62 108 ASN A O 1
ATOM 845 N N . HIS A 1 109 ? -15.484 -6.344 -3.186 1 98.44 109 HIS A N 1
ATOM 846 C CA . HIS A 1 109 ? -16.375 -7.48 -3.014 1 98.44 109 HIS A CA 1
ATOM 847 C C . HIS A 1 109 ? -15.82 -8.734 -3.684 1 98.44 109 HIS A C 1
ATOM 849 O O . HIS A 1 109 ? -16.531 -9.438 -4.395 1 98.44 109 HIS A O 1
ATOM 855 N N . LEU A 1 110 ? -14.555 -8.977 -3.477 1 98.75 110 LEU A N 1
ATOM 856 C CA . LEU A 1 110 ? -13.867 -10.109 -4.074 1 98.75 110 LEU A CA 1
ATOM 857 C C . LEU A 1 110 ? -13.594 -11.188 -3.033 1 98.75 110 LEU A C 1
ATOM 859 O O . LEU A 1 110 ? -13.469 -10.891 -1.843 1 98.75 110 LEU A O 1
ATOM 863 N N . ILE A 1 111 ? -13.484 -12.383 -3.49 1 98.75 111 ILE A N 1
ATOM 864 C CA . ILE A 1 111 ? -12.961 -13.484 -2.693 1 98.75 111 ILE A CA 1
ATOM 865 C C . ILE A 1 111 ? -11.438 -13.523 -2.811 1 98.75 111 ILE A C 1
ATOM 867 O O . ILE A 1 111 ? -10.898 -13.617 -3.914 1 98.75 111 ILE A O 1
ATOM 871 N N . LEU A 1 112 ? -10.797 -13.398 -1.684 1 98.88 112 LEU A N 1
ATOM 872 C CA . LEU A 1 112 ? -9.336 -13.516 -1.684 1 98.88 112 LEU A CA 1
ATOM 873 C C . LEU A 1 112 ? -8.906 -14.977 -1.744 1 98.88 112 LEU A C 1
ATOM 875 O O . LEU A 1 112 ? -9.297 -15.781 -0.891 1 98.88 112 LEU A O 1
ATOM 879 N N . VAL A 1 113 ? -8.188 -15.289 -2.775 1 98.69 113 VAL A N 1
ATOM 880 C CA . VAL A 1 113 ? -7.598 -16.625 -2.871 1 98.69 113 VAL A CA 1
ATOM 881 C C . VAL A 1 113 ? -6.211 -16.625 -2.236 1 98.69 113 VAL A C 1
ATOM 883 O O . VAL A 1 113 ? -5.305 -15.938 -2.709 1 98.69 113 VAL A O 1
ATOM 886 N N . THR A 1 114 ? -6.039 -17.344 -1.211 1 98.31 114 THR A N 1
ATOM 887 C CA . THR A 1 114 ? -4.805 -17.359 -0.437 1 98.31 114 THR A CA 1
ATOM 888 C C . THR A 1 114 ? -4.602 -18.703 0.244 1 98.31 114 THR A C 1
ATOM 890 O O . THR A 1 114 ? -5.57 -19.422 0.511 1 98.31 114 THR A O 1
ATOM 893 N N . HIS A 1 115 ? -3.281 -18.984 0.516 1 95.94 115 HIS A N 1
ATOM 894 C CA . HIS A 1 115 ? -2.967 -20.156 1.339 1 95.94 115 HIS A CA 1
ATOM 895 C C . HIS A 1 115 ? -2.648 -19.734 2.773 1 95.94 115 HIS A C 1
ATOM 897 O O . HIS A 1 115 ? -2.459 -20.594 3.641 1 95.94 115 HIS A O 1
ATOM 903 N N . ASN A 1 116 ? -2.504 -18.469 2.998 1 96.12 116 ASN A N 1
ATOM 904 C CA . ASN A 1 116 ? -2.309 -17.953 4.344 1 96.12 116 ASN A CA 1
ATOM 905 C C . ASN A 1 116 ? -3.639 -17.719 5.059 1 96.12 116 ASN A C 1
ATOM 907 O O . ASN A 1 116 ? -3.912 -16.625 5.547 1 96.12 116 ASN A O 1
ATOM 911 N N . THR A 1 117 ? -4.445 -18.734 5.227 1 96.94 117 THR A N 1
ATOM 912 C CA . THR A 1 117 ? -5.816 -18.625 5.707 1 96.94 117 THR A CA 1
ATOM 913 C C . THR A 1 117 ? -5.84 -18.203 7.176 1 96.94 117 THR A C 1
ATOM 915 O O . THR A 1 117 ? -6.68 -17.406 7.586 1 96.94 117 THR A O 1
ATOM 918 N N . ARG A 1 118 ? -4.977 -18.672 8.023 1 95.62 118 ARG A N 1
ATOM 919 C CA . ARG A 1 118 ? -4.949 -18.391 9.453 1 95.62 118 ARG A CA 1
ATOM 920 C C . ARG A 1 118 ? -4.844 -16.891 9.719 1 95.62 118 ARG A C 1
ATOM 922 O O . ARG A 1 118 ? -5.555 -16.359 10.57 1 95.62 118 ARG A O 1
ATOM 929 N N . GLU A 1 119 ? -4.016 -16.312 8.977 1 96.31 119 GLU A N 1
ATOM 930 C CA . GLU A 1 119 ? -3.814 -14.883 9.148 1 96.31 119 GLU A CA 1
ATOM 931 C C . GLU A 1 119 ? -5.016 -14.086 8.648 1 96.31 119 GLU A C 1
ATOM 933 O O . GLU A 1 119 ? -5.523 -13.211 9.344 1 96.31 119 GLU A O 1
ATOM 938 N N . PHE A 1 120 ? -5.551 -14.391 7.512 1 98.38 120 PHE A N 1
ATOM 939 C CA . PHE A 1 120 ? -6.582 -13.586 6.863 1 98.38 120 PHE A CA 1
ATOM 940 C C . PHE A 1 120 ? -7.945 -13.852 7.484 1 98.38 120 PHE A C 1
ATOM 942 O O . PHE A 1 120 ? -8.852 -13.016 7.391 1 98.38 120 PHE A O 1
ATOM 949 N N . GLU A 1 121 ? -8.094 -14.953 8.109 1 97.94 121 GLU A N 1
ATOM 950 C CA . GLU A 1 121 ? -9.352 -15.266 8.781 1 97.94 121 GLU A CA 1
ATOM 951 C C . GLU A 1 121 ? -9.609 -14.312 9.945 1 97.94 121 GLU A C 1
ATOM 953 O O . GLU A 1 121 ? -10.742 -14.203 10.422 1 97.94 121 GLU A O 1
ATOM 958 N N . ARG A 1 122 ? -8.586 -13.641 10.391 1 97.88 122 ARG A N 1
ATOM 959 C CA . ARG A 1 122 ? -8.727 -12.68 11.484 1 97.88 122 ARG A CA 1
ATOM 960 C C . ARG A 1 122 ? -9.453 -11.422 11.008 1 97.88 122 ARG A C 1
ATOM 962 O O . ARG A 1 122 ? -9.891 -10.609 11.828 1 97.88 122 ARG A O 1
ATOM 969 N N . VAL A 1 123 ? -9.453 -11.156 9.68 1 98.38 123 VAL A N 1
ATOM 970 C CA . VAL A 1 123 ? -10.086 -9.969 9.117 1 98.38 123 VAL A CA 1
ATOM 971 C C . VAL A 1 123 ? -11.578 -10.227 8.906 1 98.38 123 VAL A C 1
ATOM 973 O O . VAL A 1 123 ? -11.961 -10.938 7.969 1 98.38 123 VAL A O 1
ATOM 976 N N . SER A 1 124 ? -12.328 -9.414 9.625 1 93.69 124 SER A N 1
ATOM 977 C CA . SER A 1 124 ? -13.773 -9.586 9.539 1 93.69 124 SER A CA 1
ATOM 978 C C . SER A 1 124 ? -14.297 -9.188 8.164 1 93.69 124 SER A C 1
ATOM 980 O O . SER A 1 124 ? -13.719 -8.328 7.492 1 93.69 124 SER A O 1
ATOM 982 N N . GLU A 1 125 ? -15.195 -9.836 7.559 1 96.12 125 GLU A N 1
ATOM 983 C CA . GLU A 1 125 ? -15.906 -9.516 6.324 1 96.12 125 GLU A CA 1
ATOM 984 C C . GLU A 1 125 ? -15.195 -10.094 5.105 1 96.12 125 GLU A C 1
ATOM 986 O O . GLU A 1 125 ? -15.742 -10.102 4.004 1 96.12 125 GLU A O 1
ATOM 991 N N . LEU A 1 126 ? -13.82 -10.391 5.367 1 98.69 126 LEU A N 1
ATOM 992 C CA . LEU A 1 126 ? -13.055 -10.891 4.23 1 98.69 126 LEU A CA 1
ATOM 993 C C . LEU A 1 126 ? -13.5 -12.297 3.85 1 98.69 126 LEU A C 1
ATOM 995 O O . LEU A 1 126 ? -13.586 -13.18 4.707 1 98.69 126 LEU A O 1
ATOM 999 N N . ARG A 1 127 ? -13.883 -12.492 2.592 1 98.5 127 ARG A N 1
ATOM 1000 C CA . ARG A 1 127 ? -14.133 -13.82 2.045 1 98.5 127 ARG A CA 1
ATOM 1001 C C . ARG A 1 127 ? -12.859 -14.438 1.482 1 98.5 127 ARG A C 1
ATOM 1003 O O . ARG A 1 127 ? -12.141 -13.797 0.714 1 98.5 127 ARG A O 1
ATOM 1010 N N . ILE A 1 128 ? -12.609 -15.641 1.892 1 98.44 128 ILE A N 1
ATOM 1011 C CA . ILE A 1 128 ? -11.359 -16.266 1.46 1 98.44 128 ILE A CA 1
ATOM 1012 C C . ILE A 1 128 ? -11.633 -17.656 0.905 1 98.44 128 ILE A C 1
ATOM 1014 O O . ILE A 1 128 ? -12.602 -18.312 1.308 1 98.44 128 ILE A O 1
ATOM 1018 N N . GLU A 1 129 ? -10.852 -18.031 -0.039 1 97.88 129 GLU A N 1
ATOM 1019 C CA . GLU A 1 129 ? -10.758 -19.406 -0.531 1 97.88 129 GLU A CA 1
ATOM 1020 C C . GLU A 1 129 ? -9.312 -19.875 -0.594 1 97.88 129 GLU A C 1
ATOM 1022 O O . GLU A 1 129 ? -8.414 -19.094 -0.912 1 97.88 129 GLU A O 1
ATOM 1027 N N . ASP A 1 130 ? -9.133 -21.109 -0.246 1 97.19 130 ASP A N 1
ATOM 1028 C CA . ASP A 1 130 ? -7.848 -21.781 -0.399 1 97.19 130 ASP A CA 1
ATOM 1029 C C . ASP A 1 130 ? -7.895 -22.812 -1.532 1 97.19 130 ASP A C 1
ATOM 1031 O O . ASP A 1 130 ? -8.555 -23.844 -1.418 1 97.19 130 ASP A O 1
ATOM 1035 N N . TRP A 1 131 ? -7.137 -22.5 -2.562 1 95.31 131 TRP A N 1
ATOM 1036 C CA . TRP A 1 131 ? -7.203 -23.344 -3.756 1 95.31 131 TRP A CA 1
ATOM 1037 C C . TRP A 1 131 ? -6.156 -24.438 -3.707 1 95.31 131 TRP A C 1
ATOM 1039 O O . TRP A 1 131 ? -5.996 -25.203 -4.668 1 95.31 131 TRP A O 1
ATOM 1049 N N . GLU A 1 132 ? -5.387 -24.484 -2.682 1 89.94 132 GLU A N 1
ATOM 1050 C CA . GLU A 1 132 ? -4.348 -25.5 -2.557 1 89.94 132 GLU A CA 1
ATOM 1051 C C . GLU A 1 132 ? -4.824 -26.672 -1.693 1 89.94 132 GLU A C 1
ATOM 1053 O O . GLU A 1 132 ? -4.062 -27.609 -1.438 1 89.94 132 GLU A O 1
ATOM 1058 N N . VAL A 1 133 ? -5.934 -26.656 -1.188 1 82.56 133 VAL A N 1
ATOM 1059 C CA . VAL A 1 133 ? -6.469 -27.766 -0.389 1 82.56 133 VAL A CA 1
ATOM 1060 C C . VAL A 1 133 ? -7.773 -28.266 -1.004 1 82.56 133 VAL A C 1
ATOM 1062 O O . VAL A 1 133 ? -8.477 -27.5 -1.678 1 82.56 133 VAL A O 1
ATOM 1065 N N . MET B 1 1 ? 5.672 23.562 -8.766 1 80.62 1 MET B N 1
ATOM 1066 C CA . MET B 1 1 ? 6.211 22.344 -8.156 1 80.62 1 MET B CA 1
ATOM 1067 C C . MET B 1 1 ? 5.102 21.531 -7.516 1 80.62 1 MET B C 1
ATOM 1069 O O . MET B 1 1 ? 4.113 22.078 -7.031 1 80.62 1 MET B O 1
ATOM 1073 N N . LEU B 1 2 ? 5.172 20.109 -7.656 1 96.06 2 LEU B N 1
ATOM 1074 C CA . LEU B 1 2 ? 4.137 19.234 -7.109 1 96.06 2 LEU B CA 1
ATOM 1075 C C . LEU B 1 2 ? 4.648 18.469 -5.891 1 96.06 2 LEU B C 1
ATOM 1077 O O . LEU B 1 2 ? 5.805 18.031 -5.867 1 96.06 2 LEU B O 1
ATOM 1081 N N . TYR B 1 3 ? 3.865 18.516 -4.859 1 98.69 3 TYR B N 1
ATOM 1082 C CA . TYR B 1 3 ? 4.281 17.969 -3.57 1 98.69 3 TYR B CA 1
ATOM 1083 C C . TYR B 1 3 ? 3.396 16.797 -3.164 1 98.69 3 TYR B C 1
ATOM 1085 O O . TYR B 1 3 ? 2.197 16.781 -3.451 1 98.69 3 TYR B O 1
ATOM 1093 N N . LEU B 1 4 ? 3.998 15.867 -2.574 1 98.88 4 LEU B N 1
ATOM 1094 C CA . LEU B 1 4 ? 3.295 14.82 -1.841 1 98.88 4 LEU B CA 1
ATOM 1095 C C . LEU B 1 4 ? 3.512 14.969 -0.339 1 98.88 4 LEU B C 1
ATOM 1097 O O . LEU B 1 4 ? 4.652 15.016 0.127 1 98.88 4 LEU B O 1
ATOM 1101 N N . LEU B 1 5 ? 2.432 15.109 0.393 1 98.62 5 LEU B N 1
ATOM 1102 C CA . LEU B 1 5 ? 2.557 15.25 1.839 1 98.62 5 LEU B CA 1
ATOM 1103 C C . LEU B 1 5 ? 2.676 13.891 2.512 1 98.62 5 LEU B C 1
ATOM 1105 O O . LEU B 1 5 ? 1.884 12.984 2.236 1 98.62 5 LEU B O 1
ATOM 1109 N N . ASP B 1 6 ? 3.65 13.758 3.373 1 98.56 6 ASP B N 1
ATOM 1110 C CA . ASP B 1 6 ? 3.82 12.578 4.211 1 98.56 6 ASP B CA 1
ATOM 1111 C C . ASP B 1 6 ? 2.82 12.57 5.363 1 98.56 6 ASP B C 1
ATOM 1113 O O . ASP B 1 6 ? 2.211 13.602 5.668 1 98.56 6 ASP B O 1
ATOM 1117 N N . THR B 1 7 ? 2.709 11.406 5.973 1 97.88 7 THR B N 1
ATOM 1118 C CA . THR B 1 7 ? 1.761 11.227 7.066 1 97.88 7 THR B CA 1
ATOM 1119 C C . THR B 1 7 ? 2.088 12.172 8.227 1 97.88 7 THR B C 1
ATOM 1121 O O . THR B 1 7 ? 1.196 12.82 8.773 1 97.88 7 THR B O 1
ATOM 1124 N N . ASN B 1 8 ? 3.34 12.234 8.586 1 95.5 8 ASN B N 1
ATOM 1125 C CA . ASN B 1 8 ? 3.74 13.047 9.727 1 95.5 8 ASN B CA 1
ATOM 1126 C C . ASN B 1 8 ? 3.473 14.531 9.477 1 95.5 8 ASN B C 1
ATOM 1128 O O . ASN B 1 8 ? 3.133 15.273 10.398 1 95.5 8 ASN B O 1
ATOM 1132 N N . VAL B 1 9 ? 3.586 14.969 8.25 1 96.69 9 VAL B N 1
ATOM 1133 C CA . VAL B 1 9 ? 3.354 16.359 7.887 1 96.69 9 VAL B CA 1
ATOM 1134 C C . VAL B 1 9 ? 1.873 16.703 8.055 1 96.69 9 VAL B C 1
ATOM 1136 O O . VAL B 1 9 ? 1.528 17.71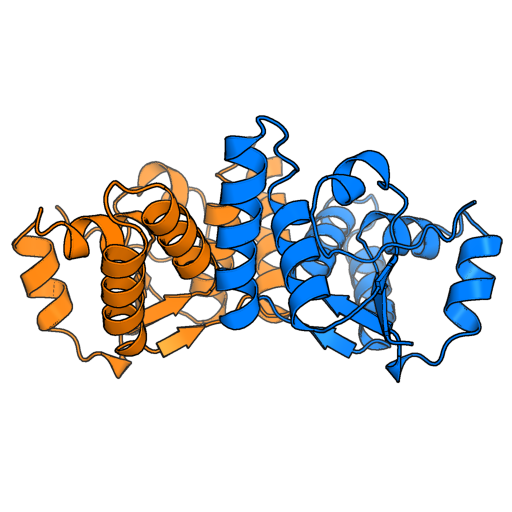9 8.648 1 96.69 9 VAL B O 1
ATOM 1139 N N . VAL B 1 10 ? 1.022 15.867 7.582 1 96.88 10 VAL B N 1
ATOM 1140 C CA . VAL B 1 10 ? -0.416 16.094 7.68 1 96.88 10 VAL B CA 1
ATOM 1141 C C . VAL B 1 10 ? -0.846 16.078 9.141 1 96.88 10 VAL B C 1
ATOM 1143 O O . VAL B 1 10 ? -1.643 16.922 9.57 1 96.88 10 VAL B O 1
ATOM 1146 N N . ALA B 1 11 ? -0.316 15.109 9.891 1 94.69 11 ALA B N 1
ATOM 1147 C CA . ALA B 1 11 ? -0.652 15.016 11.312 1 94.69 11 ALA B CA 1
ATOM 1148 C C . ALA B 1 11 ? -0.261 16.281 12.055 1 94.69 11 ALA B C 1
ATOM 1150 O O . ALA B 1 11 ? -1.038 16.797 12.859 1 94.69 11 ALA B O 1
ATOM 1151 N N . ILE B 1 12 ? 0.929 16.766 11.766 1 93.62 12 ILE B N 1
ATOM 1152 C CA . ILE B 1 12 ? 1.418 17.984 12.406 1 93.62 12 ILE B CA 1
ATOM 1153 C C . ILE B 1 12 ? 0.516 19.156 12.039 1 93.62 12 ILE B C 1
ATOM 1155 O O . ILE B 1 12 ? 0.177 19.984 12.898 1 93.62 12 ILE B O 1
ATOM 1159 N N . TYR B 1 13 ? 0.135 19.234 10.781 1 93.75 13 TYR B N 1
ATOM 1160 C CA . TYR B 1 13 ? -0.742 20.312 10.328 1 93.75 13 TYR B CA 1
ATOM 1161 C C . TYR B 1 13 ? -2.086 20.25 11.047 1 93.75 13 TYR B C 1
ATOM 1163 O O . TYR B 1 13 ? -2.568 21.266 11.555 1 93.75 13 TYR B O 1
ATOM 1171 N N . LEU B 1 14 ? -2.707 19.078 11.156 1 92.44 14 LEU B N 1
ATOM 1172 C CA . LEU B 1 14 ? -4.051 18.906 11.695 1 92.44 14 LEU B CA 1
ATOM 1173 C C . LEU B 1 14 ? -4.066 19.156 13.195 1 92.44 14 LEU B C 1
ATOM 1175 O O . LEU B 1 14 ? -5.082 19.578 13.75 1 92.44 14 LEU B O 1
ATOM 1179 N N . ASN B 1 15 ? -2.922 18.938 13.789 1 89.56 15 ASN B N 1
ATOM 1180 C CA . ASN B 1 15 ? -2.836 19.156 15.227 1 89.56 15 ASN B CA 1
ATOM 1181 C C . ASN B 1 15 ? -2.363 20.578 15.547 1 89.56 15 ASN B C 1
ATOM 1183 O O . ASN B 1 15 ? -2.152 20.922 16.719 1 89.56 15 ASN B O 1
ATOM 1187 N N . ARG B 1 16 ? -2.15 21.484 14.523 1 84.5 16 ARG B N 1
ATOM 1188 C CA . ARG B 1 16 ? -1.771 22.875 14.648 1 84.5 16 ARG B CA 1
ATOM 1189 C C . ARG B 1 16 ? -0.495 23.031 15.469 1 84.5 16 ARG B C 1
ATOM 1191 O O . ARG B 1 16 ? -0.402 23.922 16.312 1 84.5 16 ARG B O 1
ATOM 1198 N N . ARG B 1 17 ? 0.458 22.188 15.141 1 86.25 17 ARG B N 1
ATOM 1199 C CA . ARG B 1 17 ? 1.662 22.141 15.969 1 86.25 17 ARG B CA 1
ATOM 1200 C C . ARG B 1 17 ? 2.793 22.938 15.328 1 86.25 17 ARG B C 1
ATOM 1202 O O . ARG B 1 17 ? 3.855 23.125 15.93 1 86.25 17 ARG B O 1
ATOM 1209 N N . SER B 1 18 ? 2.594 23.469 14.094 1 89.31 18 SER B N 1
ATOM 1210 C CA . SER B 1 18 ? 3.658 24.172 13.406 1 89.31 18 SER B CA 1
ATOM 1211 C C . SER B 1 18 ? 3.098 25.312 12.547 1 89.31 18 SER B C 1
ATOM 1213 O O . SER B 1 18 ? 2.486 25.062 11.5 1 89.31 18 SER B O 1
ATOM 1215 N N . GLN B 1 19 ? 3.439 26.484 12.867 1 90.88 19 GLN B N 1
ATOM 1216 C CA . GLN B 1 19 ? 3.012 27.641 12.086 1 90.88 19 GLN B CA 1
ATOM 1217 C C . GLN B 1 19 ? 3.771 27.719 10.766 1 90.88 19 GLN B C 1
ATOM 1219 O O . GLN B 1 19 ? 3.209 28.125 9.75 1 90.88 19 GLN B O 1
ATOM 1224 N N . LEU B 1 20 ? 4.965 27.359 10.836 1 92.38 20 LEU B N 1
ATOM 1225 C CA . LEU B 1 20 ? 5.797 27.359 9.641 1 92.38 20 LEU B CA 1
ATOM 1226 C C . LEU B 1 20 ? 5.215 26.438 8.57 1 92.38 20 LEU B C 1
ATOM 1228 O O . LEU B 1 20 ? 5.082 26.828 7.41 1 92.38 20 LEU B O 1
ATOM 1232 N N . LEU B 1 21 ? 4.906 25.25 8.969 1 93.56 21 LEU B N 1
ATOM 1233 C CA . LEU B 1 21 ? 4.309 24.281 8.07 1 93.56 21 LEU B CA 1
ATOM 1234 C C . LEU B 1 21 ? 2.979 24.781 7.52 1 93.56 21 LEU B C 1
ATOM 1236 O O . LEU B 1 21 ? 2.699 24.641 6.328 1 93.56 21 LEU B O 1
ATOM 1240 N N . ARG B 1 22 ? 2.193 25.391 8.344 1 93.88 22 ARG B N 1
ATOM 1241 C CA . ARG B 1 22 ? 0.892 25.922 7.938 1 93.88 22 ARG B CA 1
ATOM 1242 C C . ARG B 1 22 ? 1.044 27 6.879 1 93.88 22 ARG B C 1
ATOM 1244 O O . ARG B 1 22 ? 0.339 27 5.867 1 93.88 22 ARG B O 1
ATOM 1251 N N . ASN B 1 23 ? 1.931 27.906 7.102 1 94.75 23 ASN B N 1
ATOM 1252 C CA . ASN B 1 23 ? 2.174 29 6.164 1 94.75 23 ASN B CA 1
ATOM 1253 C C . ASN B 1 23 ? 2.609 28.469 4.797 1 94.75 23 ASN B C 1
ATOM 1255 O O . ASN B 1 23 ? 2.146 28.953 3.764 1 94.75 23 ASN B O 1
ATOM 1259 N N . LYS B 1 24 ? 3.48 27.5 4.859 1 95.12 24 LYS B N 1
ATOM 1260 C CA . LYS B 1 24 ? 3.98 26.922 3.613 1 95.12 24 LYS B CA 1
ATOM 1261 C C . LYS B 1 24 ? 2.863 26.219 2.848 1 95.12 24 LYS B C 1
ATOM 1263 O O . LYS B 1 24 ? 2.697 26.438 1.645 1 95.12 24 LYS B O 1
ATOM 1268 N N . LEU B 1 25 ? 2.156 25.438 3.547 1 94.94 25 LEU B N 1
ATOM 1269 C CA . LEU B 1 25 ? 1.088 24.656 2.93 1 94.94 25 LEU B CA 1
ATOM 1270 C C . LEU B 1 25 ? 0.013 25.578 2.352 1 94.94 25 LEU B C 1
ATOM 1272 O O . LEU B 1 25 ? -0.466 25.344 1.237 1 94.94 25 LEU B O 1
ATOM 1276 N N . GLU B 1 26 ? -0.335 26.594 3.021 1 93.88 26 GLU B N 1
ATOM 1277 C CA . GLU B 1 26 ? -1.429 27.484 2.631 1 93.88 26 GLU B CA 1
ATOM 1278 C C . GLU B 1 26 ? -1.003 28.422 1.505 1 93.88 26 GLU B C 1
ATOM 1280 O O . GLU B 1 26 ? -1.848 29.016 0.842 1 93.88 26 GLU B O 1
ATOM 1285 N N . ALA B 1 27 ? 0.306 28.5 1.277 1 95.88 27 ALA B N 1
ATOM 1286 C CA . ALA B 1 27 ? 0.839 29.359 0.217 1 95.88 27 ALA B CA 1
ATOM 1287 C C . ALA B 1 27 ? 0.847 28.625 -1.122 1 95.88 27 ALA B C 1
ATOM 1289 O O . ALA B 1 27 ? 1.016 29.25 -2.174 1 95.88 27 ALA B O 1
ATOM 1290 N N . ILE B 1 28 ? 0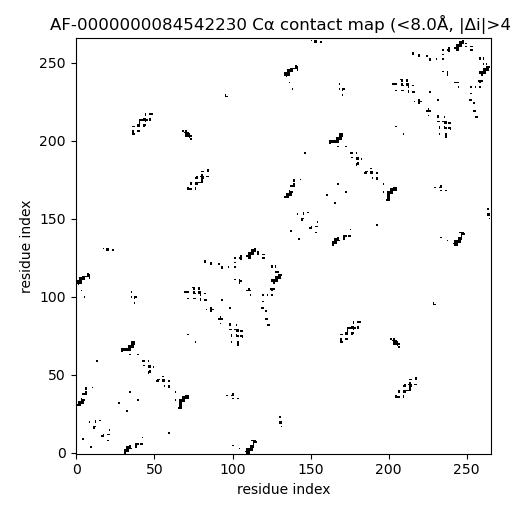.675 27.375 -1.062 1 96.56 28 ILE B N 1
ATOM 1291 C CA . ILE B 1 28 ? 0.741 26.562 -2.271 1 96.56 28 ILE B CA 1
ATOM 1292 C C . ILE B 1 28 ? -0.67 26.25 -2.762 1 96.56 28 ILE B C 1
ATOM 1294 O O . ILE B 1 28 ? -1.562 25.969 -1.961 1 96.56 28 ILE B O 1
ATOM 1298 N N . ASP B 1 29 ? -0.918 26.328 -4.012 1 97 29 ASP B N 1
ATOM 1299 C CA . ASP B 1 29 ? -2.191 25.938 -4.605 1 97 29 ASP B CA 1
ATOM 1300 C C . ASP B 1 29 ? -2.512 24.469 -4.289 1 97 29 ASP B C 1
ATOM 1302 O O . ASP B 1 29 ? -1.682 23.594 -4.508 1 97 29 ASP B O 1
ATOM 1306 N N . PRO B 1 30 ? -3.678 24.203 -3.812 1 96 30 PRO B N 1
ATOM 1307 C CA . PRO B 1 30 ? -4.043 22.828 -3.469 1 96 30 PRO B CA 1
ATOM 1308 C C . PRO B 1 30 ? -3.893 21.859 -4.645 1 96 30 PRO B C 1
ATOM 1310 O O . PRO B 1 30 ? -3.656 20.672 -4.445 1 96 30 PRO B O 1
ATOM 1313 N N . THR B 1 31 ? -4.008 22.328 -5.852 1 96.69 31 THR B N 1
ATOM 1314 C CA . THR B 1 31 ? -3.869 21.469 -7.027 1 96.69 31 THR B CA 1
ATOM 1315 C C . THR B 1 31 ? -2.412 21.062 -7.238 1 96.69 31 THR B C 1
ATOM 1317 O O . THR B 1 31 ? -2.117 20.172 -8.023 1 96.69 31 THR B O 1
ATOM 1320 N N . ASP B 1 32 ? -1.551 21.719 -6.523 1 97.94 32 ASP B N 1
ATOM 1321 C CA . ASP B 1 32 ? -0.129 21.391 -6.594 1 97.94 32 ASP B CA 1
ATOM 1322 C C . ASP B 1 32 ? 0.293 20.516 -5.422 1 97.94 32 ASP B C 1
ATOM 1324 O O . ASP B 1 32 ? 1.479 20.234 -5.246 1 97.94 32 ASP B O 1
ATOM 1328 N N . ILE B 1 33 ? -0.65 20.078 -4.621 1 98.25 33 ILE B N 1
ATOM 1329 C CA . ILE B 1 33 ? -0.417 19.219 -3.461 1 98.25 33 ILE B CA 1
ATOM 1330 C C . ILE B 1 33 ? -1.184 17.906 -3.619 1 98.25 33 ILE B C 1
ATOM 1332 O O . ILE B 1 33 ? -2.352 17.906 -4.016 1 98.25 33 ILE B O 1
ATOM 1336 N N . ALA B 1 34 ? -0.456 16.859 -3.33 1 98.81 34 ALA B N 1
ATOM 1337 C CA . ALA B 1 34 ? -1.096 15.539 -3.367 1 98.81 34 ALA B CA 1
ATOM 1338 C C . ALA B 1 34 ? -0.973 14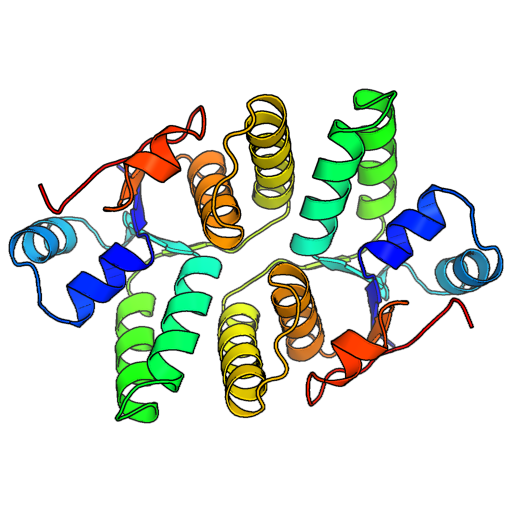.828 -2.021 1 98.81 34 ALA B C 1
ATOM 1340 O O . ALA B 1 34 ? -0.069 15.125 -1.237 1 98.81 34 ALA B O 1
ATOM 1341 N N . VAL B 1 35 ? -1.89 14.055 -1.763 1 98.75 35 VAL B N 1
ATOM 1342 C CA . VAL B 1 35 ? -1.851 13.031 -0.729 1 98.75 35 VAL B CA 1
ATOM 1343 C C . VAL B 1 35 ? -2.166 11.664 -1.343 1 98.75 35 VAL B C 1
ATOM 1345 O O . VAL B 1 35 ? -2.979 11.57 -2.264 1 98.75 35 VAL B O 1
ATOM 1348 N N . CYS B 1 36 ? -1.475 10.664 -0.885 1 98.88 36 CYS B N 1
ATOM 1349 C CA . CYS B 1 36 ? -1.71 9.359 -1.5 1 98.88 36 CYS B CA 1
ATOM 1350 C C . CYS B 1 36 ? -2.531 8.469 -0.58 1 98.88 36 CYS B C 1
ATOM 1352 O O . CYS B 1 36 ? -2.711 8.781 0.599 1 98.88 36 CYS B O 1
ATOM 1354 N N . SER B 1 37 ? -3.012 7.422 -1.149 1 98.88 37 SER B N 1
ATOM 1355 C CA . SER B 1 37 ? -3.895 6.5 -0.442 1 98.88 37 SER B CA 1
ATOM 1356 C C . SER B 1 37 ? -3.199 5.891 0.771 1 98.88 37 SER B C 1
ATOM 1358 O O . SER B 1 37 ? -3.838 5.621 1.79 1 98.88 37 SER B O 1
ATOM 1360 N N . VAL B 1 38 ? -1.913 5.676 0.717 1 98.88 38 VAL B N 1
ATOM 1361 C CA . VAL B 1 38 ? -1.16 5.082 1.817 1 98.88 38 VAL B CA 1
ATOM 1362 C C . VAL B 1 38 ? -1.133 6.047 3.002 1 98.88 38 VAL B C 1
ATOM 1364 O O . VAL B 1 38 ? -1.338 5.637 4.148 1 98.88 38 VAL B O 1
ATOM 1367 N N . VAL B 1 39 ? -0.881 7.305 2.729 1 98.81 39 VAL B N 1
ATOM 1368 C CA . VAL B 1 39 ? -0.908 8.336 3.762 1 98.81 39 VAL B CA 1
ATOM 1369 C C . VAL B 1 39 ? -2.307 8.422 4.367 1 98.81 39 VAL B C 1
ATOM 1371 O O . VAL B 1 39 ? -2.457 8.484 5.59 1 98.81 39 VAL B O 1
ATOM 1374 N N . LYS B 1 40 ? -3.314 8.406 3.502 1 98.62 40 LYS B N 1
ATOM 1375 C CA . LYS B 1 40 ? -4.695 8.469 3.977 1 98.62 40 LYS B CA 1
ATOM 1376 C C . LYS B 1 40 ? -5.02 7.281 4.875 1 98.62 40 LYS B C 1
ATOM 1378 O O . LYS B 1 40 ? -5.66 7.441 5.918 1 98.62 40 LYS B O 1
ATOM 1383 N N . PHE B 1 41 ? -4.605 6.109 4.516 1 98.69 41 PHE B N 1
ATOM 1384 C CA . PHE B 1 41 ? -4.777 4.906 5.32 1 98.69 41 PHE B CA 1
ATOM 1385 C C . PHE B 1 41 ? -4.238 5.121 6.73 1 98.69 41 PHE B C 1
ATOM 1387 O O . PHE B 1 41 ? -4.934 4.844 7.715 1 98.69 41 PHE B O 1
ATOM 1394 N N . GLU B 1 42 ? -3.041 5.59 6.793 1 98.38 42 GLU B N 1
ATOM 1395 C CA . GLU B 1 42 ? -2.402 5.789 8.094 1 98.38 42 GLU B CA 1
ATOM 1396 C C . GLU B 1 42 ? -3.152 6.824 8.922 1 98.38 42 GLU B C 1
ATOM 1398 O O . GLU B 1 42 ? -3.324 6.656 10.133 1 98.38 42 GLU B O 1
ATOM 1403 N N . LEU B 1 43 ? -3.57 7.883 8.289 1 98.12 43 LEU B N 1
ATOM 1404 C CA . LEU B 1 43 ? -4.289 8.953 8.977 1 98.12 43 LEU B CA 1
ATOM 1405 C C . LEU B 1 43 ? -5.645 8.461 9.469 1 98.12 43 LEU B C 1
ATOM 1407 O O . LEU B 1 43 ? -6.047 8.758 10.602 1 98.12 43 LEU B O 1
ATOM 1411 N N . PHE B 1 44 ? -6.336 7.668 8.617 1 97.81 44 PHE B N 1
ATOM 1412 C CA . PHE B 1 44 ? -7.629 7.129 9.023 1 97.81 44 PHE B CA 1
ATOM 1413 C C . PHE B 1 44 ? -7.48 6.191 10.211 1 97.81 44 PHE B C 1
ATOM 1415 O O . PHE B 1 44 ? -8.258 6.262 11.172 1 97.81 44 PHE B O 1
ATOM 1422 N N . TYR B 1 45 ? -6.527 5.328 10.188 1 98.19 45 TYR B N 1
ATOM 1423 C CA . TYR B 1 45 ? -6.246 4.48 11.344 1 98.19 45 TYR B CA 1
ATOM 1424 C C . TYR B 1 45 ? -6.023 5.32 12.594 1 98.19 45 TYR B C 1
ATOM 1426 O O . TYR B 1 45 ? -6.586 5.035 13.648 1 98.19 45 TYR B O 1
ATOM 1434 N N . GLY B 1 46 ? -5.184 6.344 12.484 1 97 46 GLY B N 1
ATOM 1435 C CA . GLY B 1 46 ? -4.922 7.234 13.609 1 97 46 GLY B CA 1
ATOM 1436 C C . GLY B 1 46 ? -6.176 7.887 14.156 1 97 46 GLY B C 1
ATOM 1437 O O . GLY B 1 46 ? -6.348 7.996 15.367 1 97 46 GLY B O 1
ATOM 1438 N N . ALA B 1 47 ? -6.969 8.328 13.266 1 97.12 47 ALA B N 1
ATOM 1439 C CA . ALA B 1 47 ? -8.211 8.984 13.656 1 97.12 47 ALA B CA 1
ATOM 1440 C C . ALA B 1 47 ? -9.125 8.023 14.414 1 97.12 47 ALA B C 1
ATOM 1442 O O . ALA B 1 47 ? -9.758 8.398 15.398 1 97.12 47 ALA B O 1
ATOM 1443 N N . MET B 1 48 ? -9.188 6.812 13.977 1 97.19 48 MET B N 1
ATOM 1444 C CA . MET B 1 48 ? -10.07 5.816 14.578 1 97.19 48 MET B CA 1
ATOM 1445 C C . MET B 1 48 ? -9.594 5.438 15.977 1 97.19 48 MET B C 1
ATOM 1447 O O . MET B 1 48 ? -10.391 5.02 16.812 1 97.19 48 MET B O 1
ATOM 1451 N N . ARG B 1 49 ? -8.359 5.609 16.203 1 95.69 49 ARG B N 1
ATOM 1452 C CA . ARG B 1 49 ? -7.777 5.27 17.484 1 95.69 49 ARG B CA 1
ATOM 1453 C C . ARG B 1 49 ? -7.801 6.469 18.438 1 95.69 49 ARG B C 1
ATOM 1455 O O . ARG B 1 49 ? -7.43 6.355 19.609 1 95.69 49 ARG B O 1
ATOM 1462 N N . SER B 1 50 ? -8.258 7.57 18 1 94.62 50 SER B N 1
ATOM 1463 C CA . SER B 1 50 ? -8.211 8.82 18.75 1 94.62 50 SER B CA 1
ATOM 1464 C C . SER B 1 50 ? -9.328 8.883 19.797 1 94.62 50 SER B C 1
ATOM 1466 O O . SER B 1 50 ? -10.141 7.965 19.891 1 94.62 50 SER B O 1
ATOM 1468 N N . GLY B 1 51 ? -9.359 9.969 20.594 1 93.38 51 GLY B N 1
ATOM 1469 C CA . GLY B 1 51 ? -10.328 10.148 21.672 1 93.38 51 GLY B CA 1
ATOM 1470 C C . GLY B 1 51 ? -11.727 10.438 21.156 1 93.38 51 GLY B C 1
ATOM 1471 O O . GLY B 1 51 ? -12.711 10.234 21.875 1 93.38 51 GLY B O 1
ATOM 1472 N N . ASN B 1 52 ? -11.852 10.984 19.938 1 95.62 52 ASN B N 1
ATOM 1473 C CA . ASN B 1 52 ? -13.109 11.281 19.266 1 95.62 52 ASN B CA 1
ATOM 1474 C C . ASN B 1 52 ? -13.07 10.875 17.797 1 95.62 52 ASN B C 1
ATOM 1476 O O . ASN B 1 52 ? -12.992 11.727 16.906 1 95.62 52 ASN B O 1
ATOM 1480 N N . PRO B 1 53 ? -13.312 9.578 17.5 1 96.62 53 PRO B N 1
ATOM 1481 C CA . PRO B 1 53 ? -13.062 9.039 16.156 1 96.62 53 PRO B CA 1
ATOM 1482 C C . PRO B 1 53 ? -13.969 9.656 15.102 1 96.62 53 PRO B C 1
ATOM 1484 O O . PRO B 1 53 ? -13.484 10.102 14.055 1 96.62 53 PRO B O 1
ATOM 1487 N N . PRO B 1 54 ? -15.289 9.805 15.336 1 96.5 54 PRO B N 1
ATOM 1488 C CA . PRO B 1 54 ? -16.125 10.383 14.289 1 96.5 54 PRO B CA 1
ATOM 1489 C C . PRO B 1 54 ? -15.703 11.805 13.914 1 96.5 54 PRO B C 1
ATOM 1491 O O . PRO B 1 54 ? -15.641 12.141 12.727 1 96.5 54 PRO B O 1
ATOM 1494 N N . GLN B 1 55 ? -15.367 12.594 14.844 1 96.19 55 GLN B N 1
ATOM 1495 C CA . GLN B 1 55 ? -14.969 13.977 14.594 1 96.19 55 GLN B CA 1
ATOM 1496 C C . GLN B 1 55 ? -13.617 14.039 13.891 1 96.19 55 GLN B C 1
ATOM 1498 O O . GLN B 1 55 ? -13.445 14.805 12.938 1 96.19 55 GLN B O 1
ATOM 1503 N N . ASN B 1 56 ? -12.68 13.273 14.375 1 96.06 56 ASN B N 1
ATOM 1504 C CA . ASN B 1 56 ? -11.352 13.289 13.781 1 96.06 56 ASN B CA 1
ATOM 1505 C C . ASN B 1 56 ? -11.375 12.742 12.352 1 96.06 56 ASN B C 1
ATOM 1507 O O . ASN B 1 56 ? -10.672 13.258 11.477 1 96.06 56 ASN B O 1
ATOM 1511 N N . LEU B 1 57 ? -12.156 11.703 12.141 1 96.69 57 LEU B N 1
ATOM 1512 C CA . LEU B 1 57 ? -12.289 11.148 10.797 1 96.69 57 LEU B CA 1
ATOM 1513 C C . LEU B 1 57 ? -12.883 12.172 9.836 1 96.69 57 LEU B C 1
ATOM 1515 O O . LEU B 1 57 ? -12.406 12.328 8.711 1 96.69 57 LEU B O 1
ATOM 1519 N N . ALA B 1 58 ? -13.867 12.859 10.281 1 96.19 58 ALA B N 1
ATOM 1520 C CA . ALA B 1 58 ? -14.516 13.875 9.461 1 96.19 58 ALA B CA 1
ATOM 1521 C C . ALA B 1 58 ? -13.547 15.016 9.141 1 96.19 58 ALA B C 1
ATOM 1523 O O . ALA B 1 58 ? -13.492 15.492 8.008 1 96.19 58 ALA B O 1
ATOM 1524 N N . ARG B 1 59 ? -12.844 15.438 10.086 1 94.5 59 ARG B N 1
ATOM 1525 C CA . ARG B 1 59 ? -11.867 16.516 9.922 1 94.5 59 ARG B CA 1
ATOM 1526 C C . ARG B 1 59 ? -10.766 16.109 8.938 1 94.5 59 ARG B C 1
ATOM 1528 O O . ARG B 1 59 ? -10.398 16.891 8.055 1 94.5 59 ARG B O 1
ATOM 1535 N N . GLN B 1 60 ? -10.266 14.969 9.133 1 96 60 GLN B N 1
ATOM 1536 C CA . GLN B 1 60 ? -9.219 14.469 8.242 1 96 60 GLN B CA 1
ATOM 1537 C C . GLN B 1 60 ? -9.727 14.336 6.812 1 96 60 GLN B C 1
ATOM 1539 O O . GLN B 1 60 ? -9.062 14.758 5.867 1 96 60 GLN B O 1
ATOM 1544 N N . GLN B 1 61 ? -10.906 13.742 6.703 1 95.88 61 GLN B N 1
ATOM 1545 C CA . GLN B 1 61 ? -11.484 13.57 5.371 1 95.88 61 GLN B CA 1
ATOM 1546 C C . GLN B 1 61 ? -11.672 14.914 4.672 1 95.88 61 GLN B C 1
ATOM 1548 O O . GLN B 1 61 ? -11.328 15.062 3.498 1 95.88 61 GLN B O 1
ATOM 1553 N N . GLU B 1 62 ? -12.18 15.891 5.359 1 95.38 62 GLU B N 1
ATOM 1554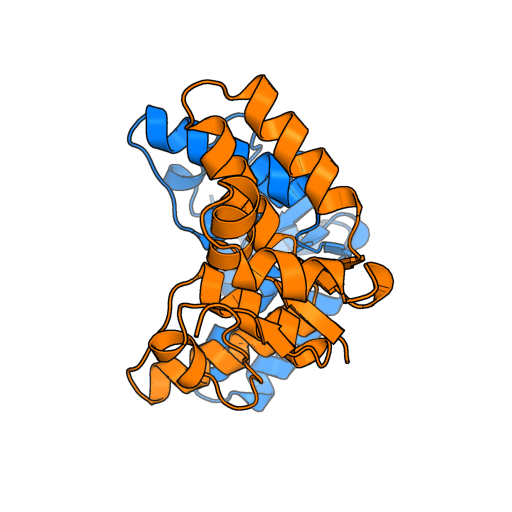 C CA . GLU B 1 62 ? -12.391 17.234 4.805 1 95.38 62 GLU B CA 1
ATOM 1555 C C . GLU B 1 62 ? -11.07 17.844 4.352 1 95.38 62 GLU B C 1
ATOM 1557 O O . GLU B 1 62 ? -10.992 18.422 3.262 1 95.38 62 GLU B O 1
ATOM 1562 N N . PHE B 1 63 ? -10.125 17.719 5.141 1 96 63 PHE B N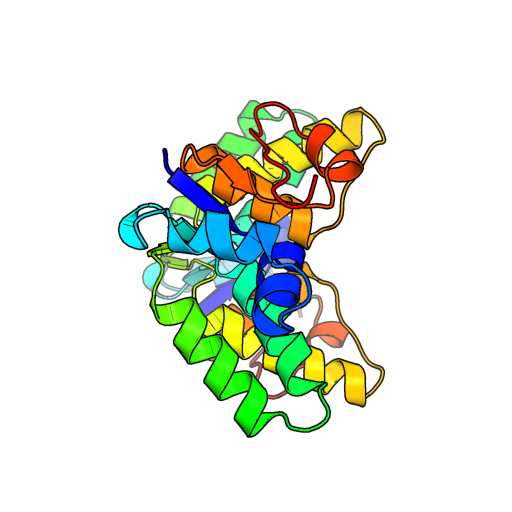 1
ATOM 1563 C CA . PHE B 1 63 ? -8.812 18.266 4.828 1 96 63 PHE B CA 1
ATOM 1564 C C . PHE B 1 63 ? -8.219 17.578 3.602 1 96 63 PHE B C 1
ATOM 1566 O O . PHE B 1 63 ? -7.727 18.25 2.691 1 96 63 PHE B O 1
ATOM 1573 N N . LEU B 1 64 ? -8.305 16.297 3.549 1 97.12 64 LEU B N 1
ATOM 1574 C CA . LEU B 1 64 ? -7.68 15.516 2.49 1 97.12 64 LEU B CA 1
ATOM 1575 C C . LEU B 1 64 ? -8.391 15.734 1.158 1 97.12 64 LEU B C 1
ATOM 1577 O O . LEU B 1 64 ? -7.777 15.586 0.095 1 97.12 64 LEU B O 1
ATOM 1581 N N . ASP B 1 65 ? -9.602 16.125 1.198 1 95.69 65 ASP B N 1
ATOM 1582 C CA . ASP B 1 65 ? -10.414 16.312 -0.001 1 95.69 65 ASP B CA 1
ATOM 1583 C C . ASP B 1 65 ? -9.953 17.547 -0.786 1 95.69 65 ASP B C 1
ATOM 1585 O O . ASP B 1 65 ? -10.32 17.719 -1.948 1 95.69 65 ASP B O 1
ATOM 1589 N N . PHE B 1 66 ? -9.094 18.391 -0.215 1 94.88 66 PHE B N 1
ATOM 1590 C CA . PHE B 1 66 ? -8.633 19.609 -0.863 1 94.88 66 PHE B CA 1
ATOM 1591 C C . PHE B 1 66 ? -7.52 19.312 -1.857 1 94.88 66 PHE B C 1
ATOM 1593 O O . PHE B 1 66 ? -7.188 20.156 -2.695 1 94.88 66 PHE B O 1
ATOM 1600 N N . PHE B 1 67 ? -6.965 18.141 -1.759 1 97.5 67 PHE B N 1
ATOM 1601 C CA . PHE B 1 67 ? -5.742 17.875 -2.506 1 97.5 67 PHE B CA 1
ATOM 1602 C C . PHE B 1 67 ? -5.977 16.781 -3.551 1 97.5 67 PHE B C 1
ATOM 1604 O O . PHE B 1 67 ? -6.973 16.062 -3.488 1 97.5 67 PHE B O 1
ATOM 1611 N N . VAL B 1 68 ? -5.098 16.734 -4.496 1 97.94 68 VAL B N 1
ATOM 1612 C CA . VAL B 1 68 ? -5.086 15.633 -5.441 1 97.94 68 VAL B CA 1
ATOM 1613 C C . VAL B 1 68 ? -4.84 14.32 -4.699 1 97.94 68 VAL B C 1
ATOM 1615 O O . VAL B 1 68 ? -3.998 14.258 -3.801 1 97.94 68 VAL B O 1
ATOM 1618 N N . SER B 1 69 ? -5.594 13.32 -4.988 1 98.38 69 SER B N 1
ATOM 1619 C CA . SER B 1 69 ? -5.41 12 -4.387 1 98.38 69 SER B CA 1
ATOM 1620 C C . SER B 1 69 ? -4.723 11.039 -5.352 1 98.38 69 SER B C 1
ATOM 1622 O O . SER B 1 69 ? -5.141 10.906 -6.504 1 98.38 69 SER B O 1
ATOM 1624 N N . LEU B 1 70 ? -3.689 10.391 -4.938 1 98.81 70 LEU B N 1
ATOM 1625 C CA . LEU B 1 70 ? -2.957 9.445 -5.773 1 98.81 70 LEU B CA 1
ATOM 1626 C C . LEU B 1 70 ? -3.059 8.031 -5.211 1 98.81 70 LEU B C 1
ATOM 1628 O O . LEU B 1 70 ? -2.795 7.812 -4.027 1 98.81 70 LEU B O 1
ATOM 1632 N N . PRO B 1 71 ? -3.436 7.066 -6.016 1 98.94 71 PRO B N 1
ATOM 1633 C CA . PRO B 1 71 ? -3.441 5.672 -5.57 1 98.94 71 PRO B CA 1
ATOM 1634 C C . PRO B 1 71 ? -2.064 5.016 -5.66 1 98.94 71 PRO B C 1
ATOM 1636 O O . PRO B 1 71 ? -1.134 5.602 -6.219 1 98.94 71 PRO B O 1
ATOM 1639 N N . LEU B 1 72 ? -1.889 3.9 -4.945 1 9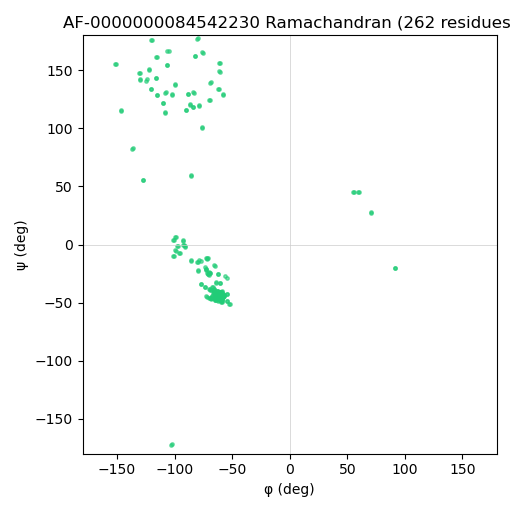8.94 72 LEU B N 1
ATOM 1640 C CA . LEU B 1 72 ? -0.826 2.98 -5.332 1 98.94 72 LEU B CA 1
ATOM 1641 C C . LEU B 1 72 ? -1.227 2.176 -6.566 1 98.94 72 LEU B C 1
ATOM 1643 O O . LEU B 1 72 ? -2.018 1.234 -6.469 1 98.94 72 LEU B O 1
ATOM 1647 N N . ASP B 1 73 ? -0.734 2.574 -7.703 1 98.69 73 ASP B N 1
ATOM 1648 C CA . ASP B 1 73 ? -1.068 1.907 -8.953 1 98.69 73 ASP B CA 1
ATOM 1649 C C . ASP B 1 73 ? 0.074 1.008 -9.422 1 98.69 73 ASP B C 1
ATOM 1651 O O . ASP B 1 73 ? 1.027 0.77 -8.672 1 98.69 73 ASP B O 1
ATOM 1655 N N . ASP B 1 74 ? -0.063 0.478 -10.641 1 98.12 74 ASP B N 1
ATOM 1656 C CA . ASP B 1 74 ? 0.896 -0.506 -11.133 1 98.12 74 ASP B CA 1
ATOM 1657 C C . ASP B 1 74 ? 2.277 0.117 -11.312 1 98.12 74 ASP B C 1
ATOM 1659 O O . ASP B 1 74 ? 3.295 -0.54 -11.086 1 98.12 74 ASP B O 1
ATOM 1663 N N . ARG B 1 75 ? 2.301 1.381 -11.797 1 98.38 75 ARG B N 1
ATOM 1664 C CA . ARG B 1 75 ? 3.58 2.061 -11.961 1 98.38 75 ARG B CA 1
ATOM 1665 C C . ARG B 1 75 ? 4.301 2.205 -10.625 1 98.38 75 ARG B C 1
ATOM 1667 O O . ARG B 1 75 ? 5.496 1.922 -10.523 1 98.38 75 ARG B O 1
ATOM 1674 N N . ALA B 1 76 ? 3.568 2.625 -9.633 1 98.88 76 ALA B N 1
ATOM 1675 C CA . ALA B 1 76 ? 4.133 2.777 -8.297 1 98.88 76 ALA B CA 1
ATOM 1676 C C . ALA B 1 76 ? 4.508 1.423 -7.699 1 98.88 76 ALA B C 1
ATOM 1678 O O . ALA B 1 76 ? 5.488 1.312 -6.961 1 98.88 76 ALA B O 1
ATOM 1679 N N . ALA B 1 77 ? 3.73 0.391 -7.961 1 98.75 77 ALA B N 1
ATOM 1680 C CA . ALA B 1 77 ? 4.027 -0.958 -7.484 1 98.75 77 ALA B CA 1
ATOM 1681 C C . ALA B 1 77 ? 5.379 -1.438 -8 1 98.75 77 ALA B C 1
ATOM 1683 O O . ALA B 1 77 ? 6.188 -1.977 -7.238 1 98.75 77 ALA B O 1
ATOM 1684 N N . LYS B 1 78 ? 5.59 -1.271 -9.273 1 98.19 78 LYS B N 1
ATOM 1685 C CA . LYS B 1 78 ? 6.867 -1.673 -9.852 1 98.19 78 LYS B CA 1
ATOM 1686 C C . LYS B 1 78 ? 8.023 -0.892 -9.242 1 98.19 78 LYS B C 1
ATOM 1688 O O . LYS B 1 78 ? 9.047 -1.473 -8.867 1 98.19 78 LYS B O 1
ATOM 1693 N N . LYS B 1 79 ? 7.859 0.393 -9.141 1 98.69 79 LYS B N 1
ATOM 1694 C CA . LYS B 1 79 ? 8.891 1.233 -8.531 1 98.69 79 LYS B CA 1
ATOM 1695 C C . LYS B 1 79 ? 9.156 0.824 -7.086 1 98.69 79 LYS B C 1
ATOM 1697 O O . LYS B 1 79 ? 10.305 0.822 -6.637 1 98.69 79 LYS B O 1
ATOM 1702 N N . ALA B 1 80 ? 8.117 0.513 -6.352 1 98.75 80 ALA B N 1
ATOM 1703 C CA . ALA B 1 80 ? 8.273 0.05 -4.977 1 98.75 80 ALA B CA 1
ATOM 1704 C C . ALA B 1 80 ? 9.148 -1.202 -4.918 1 98.75 80 ALA B C 1
ATOM 1706 O O . ALA B 1 80 ? 9.992 -1.338 -4.027 1 98.75 80 ALA B O 1
ATOM 1707 N N . GLY B 1 81 ? 8.875 -2.15 -5.82 1 98.38 81 GLY B N 1
ATOM 1708 C CA . GLY B 1 81 ? 9.727 -3.322 -5.902 1 98.38 81 GLY B CA 1
ATOM 1709 C C . GLY B 1 81 ? 11.195 -2.977 -6.102 1 98.38 81 GLY B C 1
ATOM 1710 O O . GLY B 1 81 ? 12.07 -3.553 -5.449 1 98.38 81 GLY B O 1
ATOM 1711 N N . GLU B 1 82 ? 11.453 -2.035 -6.945 1 98.25 82 GLU B N 1
ATOM 1712 C CA . GLU B 1 82 ? 12.82 -1.591 -7.227 1 98.25 82 GLU B CA 1
ATOM 1713 C C . GLU B 1 82 ? 13.461 -0.966 -5.992 1 98.25 82 GLU B C 1
ATOM 1715 O O . GLU B 1 82 ? 14.609 -1.266 -5.66 1 98.25 82 GLU B O 1
ATOM 1720 N N . ILE B 1 83 ? 12.727 -0.112 -5.383 1 98.56 83 ILE B N 1
ATOM 1721 C CA . ILE B 1 83 ? 13.227 0.579 -4.199 1 98.56 83 ILE B CA 1
ATOM 1722 C C . ILE B 1 83 ? 13.555 -0.438 -3.107 1 98.56 83 ILE B C 1
ATOM 1724 O O . ILE B 1 83 ? 14.625 -0.38 -2.498 1 98.56 83 ILE B O 1
ATOM 1728 N N . ARG B 1 84 ? 12.656 -1.348 -2.854 1 98.31 84 ARG B N 1
ATOM 1729 C CA . ARG B 1 84 ? 12.891 -2.35 -1.817 1 98.31 84 ARG B CA 1
ATOM 1730 C C . ARG B 1 84 ? 14.125 -3.182 -2.129 1 98.31 84 ARG B C 1
ATOM 1732 O O . ARG B 1 84 ? 14.93 -3.471 -1.237 1 98.31 84 ARG B O 1
ATOM 1739 N N . ASN B 1 85 ? 14.227 -3.592 -3.361 1 97.94 85 ASN B N 1
ATOM 1740 C CA . ASN B 1 85 ? 15.391 -4.375 -3.777 1 97.94 85 ASN B CA 1
ATOM 1741 C C . ASN B 1 85 ? 16.688 -3.617 -3.545 1 97.94 85 ASN B C 1
ATOM 1743 O O . ASN B 1 85 ? 17.656 -4.176 -3.012 1 97.94 85 ASN B O 1
ATOM 1747 N N . ASN B 1 86 ? 16.75 -2.361 -3.943 1 97.81 86 ASN B N 1
ATOM 1748 C CA . ASN B 1 86 ? 17.938 -1.53 -3.777 1 97.81 86 ASN B CA 1
ATOM 1749 C C . ASN B 1 86 ? 18.297 -1.356 -2.305 1 97.81 86 ASN B C 1
ATOM 1751 O O . ASN B 1 86 ? 19.453 -1.533 -1.918 1 97.81 86 ASN B O 1
ATOM 1755 N N . LEU B 1 87 ? 17.344 -1.056 -1.485 1 98.12 87 LEU B N 1
ATOM 1756 C CA . LEU B 1 87 ? 17.578 -0.845 -0.06 1 98.12 87 LEU B CA 1
ATOM 1757 C C . LEU B 1 87 ? 18.016 -2.137 0.615 1 98.12 87 LEU B C 1
ATOM 1759 O O . LEU B 1 87 ? 18.875 -2.115 1.505 1 98.12 87 LEU B O 1
ATOM 1763 N N . ALA B 1 88 ? 17.422 -3.23 0.264 1 97.12 88 ALA B N 1
ATOM 1764 C CA . ALA B 1 88 ? 17.797 -4.531 0.81 1 97.12 88 ALA B CA 1
ATOM 1765 C C . ALA B 1 88 ? 19.25 -4.867 0.48 1 97.12 88 ALA B C 1
ATOM 1767 O O . ALA B 1 88 ? 19.984 -5.367 1.334 1 97.12 88 ALA B O 1
ATOM 1768 N N . SER B 1 89 ? 19.625 -4.625 -0.764 1 96.25 89 SER B N 1
ATOM 1769 C CA . SER B 1 89 ? 21 -4.914 -1.192 1 96.25 89 SER B CA 1
ATOM 1770 C C . SER B 1 89 ? 22 -4.074 -0.415 1 96.25 89 SER B C 1
ATOM 1772 O O . SER B 1 89 ? 23.141 -4.5 -0.214 1 96.25 89 SER B O 1
ATOM 1774 N N . LEU B 1 90 ? 21.578 -2.936 0.081 1 96.69 90 LEU B N 1
ATOM 1775 C CA . LEU B 1 90 ? 22.438 -2.023 0.819 1 96.69 90 LEU B CA 1
ATOM 1776 C C . LEU B 1 90 ? 22.312 -2.252 2.322 1 96.69 90 LEU B C 1
ATOM 1778 O O . LEU B 1 90 ? 23.047 -1.642 3.109 1 96.69 90 LEU B O 1
ATOM 1782 N N . GLY B 1 91 ? 21.375 -3.096 2.76 1 97.69 91 GLY B N 1
ATOM 1783 C CA . GLY B 1 91 ? 21.156 -3.352 4.176 1 97.69 91 GLY B CA 1
ATOM 1784 C C . GLY B 1 91 ? 20.547 -2.172 4.906 1 97.69 91 GLY B C 1
ATOM 1785 O O . GLY B 1 91 ? 20.781 -1.982 6.102 1 97.69 91 GLY B O 1
ATOM 1786 N N . THR B 1 92 ? 19.781 -1.294 4.223 1 97.44 92 THR B N 1
ATOM 1787 C CA . THR B 1 92 ? 19.219 -0.078 4.805 1 97.44 92 THR B CA 1
ATOM 1788 C C . THR B 1 92 ? 17.719 0.002 4.559 1 97.44 92 THR B C 1
ATOM 1790 O O . THR B 1 92 ? 17.234 0.963 3.957 1 97.44 92 THR B O 1
ATOM 1793 N N . PRO B 1 93 ? 16.953 -0.975 4.945 1 97 93 PRO B N 1
ATOM 1794 C CA . PRO B 1 93 ? 15.508 -0.962 4.699 1 97 93 PRO B CA 1
ATOM 1795 C C . PRO B 1 93 ? 14.805 0.212 5.379 1 97 93 PRO B C 1
ATOM 1797 O O . PRO B 1 93 ? 15.336 0.786 6.332 1 97 93 PRO B O 1
ATOM 1800 N N . ILE B 1 94 ? 13.656 0.609 4.875 1 97.75 94 ILE B N 1
ATOM 1801 C CA . ILE B 1 94 ? 12.781 1.594 5.508 1 97.75 94 ILE B CA 1
ATOM 1802 C C . ILE B 1 94 ? 11.422 0.963 5.801 1 97.75 94 ILE B C 1
ATOM 1804 O O . ILE B 1 94 ? 11.188 -0.204 5.48 1 97.75 94 ILE B O 1
ATOM 1808 N N . GLY B 1 95 ? 10.516 1.675 6.449 1 97.38 95 GLY B N 1
ATOM 1809 C CA . GLY B 1 95 ? 9.211 1.143 6.805 1 97.38 95 GLY B CA 1
ATOM 1810 C C . GLY B 1 95 ? 8.391 0.732 5.602 1 97.38 95 GLY B C 1
ATOM 1811 O O . GLY B 1 95 ? 8.492 1.34 4.531 1 97.38 95 GLY B O 1
ATOM 1812 N N . PRO B 1 96 ? 7.559 -0.259 5.809 1 98 96 PRO B N 1
ATOM 1813 C CA . PRO B 1 96 ? 6.801 -0.798 4.676 1 98 96 PRO B CA 1
ATOM 1814 C C . PRO B 1 96 ? 5.922 0.254 4 1 98 96 PRO B C 1
ATOM 1816 O O . PRO B 1 96 ? 5.867 0.318 2.77 1 98 96 PRO B O 1
ATOM 1819 N N . TYR B 1 97 ? 5.281 1.05 4.777 1 98.5 97 TYR B N 1
ATOM 1820 C CA . TYR B 1 97 ? 4.41 2.057 4.188 1 98.5 97 TYR B CA 1
ATOM 1821 C C . TYR B 1 97 ? 5.219 3.223 3.633 1 98.5 97 TYR B C 1
ATOM 1823 O O . TYR B 1 97 ? 4.859 3.801 2.604 1 98.5 97 TYR B O 1
ATOM 1831 N N . ASP B 1 98 ? 6.336 3.57 4.273 1 98.62 98 ASP B N 1
ATOM 1832 C CA . ASP B 1 98 ? 7.242 4.598 3.766 1 98.62 98 ASP B CA 1
ATOM 1833 C C . ASP B 1 98 ? 7.758 4.234 2.375 1 98.62 98 ASP B C 1
ATOM 1835 O O . ASP B 1 98 ? 7.895 5.105 1.513 1 98.62 98 ASP B O 1
ATOM 1839 N N . LEU B 1 99 ? 8.039 3.006 2.266 1 98.69 99 LEU B N 1
ATOM 1840 C CA . LEU B 1 99 ? 8.516 2.492 0.988 1 98.69 99 LEU B CA 1
ATOM 1841 C C . LEU B 1 99 ? 7.504 2.75 -0.12 1 98.69 99 LEU B C 1
ATOM 1843 O O . LEU B 1 99 ? 7.871 3.18 -1.215 1 98.69 99 LEU B O 1
ATOM 1847 N N . LEU B 1 100 ? 6.215 2.516 0.131 1 98.88 100 LEU B N 1
ATOM 1848 C CA . LEU B 1 100 ? 5.152 2.715 -0.846 1 98.88 100 LEU B CA 1
ATOM 1849 C C . LEU B 1 100 ? 4.945 4.199 -1.131 1 98.88 100 LEU B C 1
ATOM 1851 O O . LEU B 1 100 ? 4.727 4.59 -2.279 1 98.88 100 LEU B O 1
ATOM 1855 N N . ILE B 1 101 ? 5.043 5.012 -0.121 1 98.94 101 ILE B N 1
ATOM 1856 C CA . ILE B 1 101 ? 4.906 6.457 -0.267 1 98.94 101 ILE B CA 1
ATOM 1857 C C . ILE B 1 101 ? 6.027 6.992 -1.156 1 98.94 101 ILE B C 1
ATOM 1859 O O . ILE B 1 101 ? 5.777 7.793 -2.061 1 98.94 101 ILE B O 1
ATOM 1863 N N . ALA B 1 102 ? 7.215 6.531 -0.934 1 98.94 102 ALA B N 1
ATOM 1864 C CA . ALA B 1 102 ? 8.359 6.934 -1.746 1 98.94 102 ALA B CA 1
ATOM 1865 C C . ALA B 1 102 ? 8.148 6.574 -3.213 1 98.94 102 ALA B C 1
ATOM 1867 O O . ALA B 1 102 ? 8.414 7.383 -4.105 1 98.94 102 ALA B O 1
ATOM 1868 N N . ALA B 1 103 ? 7.68 5.379 -3.48 1 98.94 103 ALA B N 1
ATOM 1869 C CA . ALA B 1 103 ? 7.445 4.918 -4.844 1 98.94 103 ALA B CA 1
ATOM 1870 C C . ALA B 1 103 ? 6.418 5.797 -5.551 1 98.94 103 ALA B C 1
ATOM 1872 O O . ALA B 1 103 ? 6.613 6.184 -6.707 1 98.94 103 ALA B O 1
ATOM 1873 N N . ILE B 1 104 ? 5.328 6.121 -4.844 1 98.94 104 ILE B N 1
ATOM 1874 C CA . ILE B 1 104 ? 4.281 6.969 -5.406 1 98.94 104 ILE B CA 1
ATOM 1875 C C . ILE B 1 104 ? 4.848 8.344 -5.73 1 98.94 104 ILE B C 1
ATOM 1877 O O . ILE B 1 104 ? 4.574 8.906 -6.797 1 98.94 104 ILE B O 1
ATOM 1881 N N . ALA B 1 105 ? 5.656 8.883 -4.852 1 98.94 105 ALA B N 1
ATOM 1882 C CA . ALA B 1 105 ? 6.266 10.188 -5.094 1 98.94 105 ALA B CA 1
ATOM 1883 C C . ALA B 1 105 ? 7.145 10.164 -6.34 1 98.94 105 ALA B C 1
ATOM 1885 O O . ALA B 1 105 ? 7.059 11.047 -7.188 1 98.94 105 ALA B O 1
ATOM 1886 N N . ILE B 1 106 ? 7.941 9.188 -6.484 1 98.81 106 ILE B N 1
ATOM 1887 C CA . ILE B 1 106 ? 8.938 9.109 -7.551 1 98.81 106 ILE B CA 1
ATOM 1888 C C . ILE B 1 106 ? 8.242 8.969 -8.898 1 98.81 106 ILE B C 1
ATOM 1890 O O . ILE B 1 106 ? 8.547 9.703 -9.844 1 98.81 106 ILE B O 1
ATOM 1894 N N . VAL B 1 107 ? 7.234 8.086 -9 1 98.69 107 VAL B N 1
ATOM 1895 C CA . VAL B 1 107 ? 6.645 7.797 -10.305 1 98.69 107 VAL B CA 1
ATOM 1896 C C . VAL B 1 107 ? 5.789 8.977 -10.758 1 98.69 107 VAL B C 1
ATOM 1898 O O . VAL B 1 107 ? 5.473 9.102 -11.945 1 98.69 107 VAL B O 1
ATOM 1901 N N . ASN B 1 108 ? 5.406 9.789 -9.836 1 98.62 108 ASN B N 1
ATOM 1902 C CA . ASN B 1 108 ? 4.602 10.953 -10.18 1 98.62 108 ASN B CA 1
ATOM 1903 C C . ASN B 1 108 ? 5.445 12.227 -10.211 1 98.62 108 ASN B C 1
ATOM 1905 O O . ASN B 1 108 ? 4.91 13.328 -10.344 1 98.62 108 ASN B O 1
ATOM 1909 N N . HIS B 1 109 ? 6.707 12.125 -10.023 1 98.44 109 HIS B N 1
ATOM 1910 C CA . HIS B 1 109 ? 7.664 13.227 -10.102 1 98.44 109 HIS B CA 1
ATOM 1911 C C . HIS B 1 109 ? 7.336 14.312 -9.094 1 98.44 109 HIS B C 1
ATOM 1913 O O . HIS B 1 109 ? 7.328 15.5 -9.438 1 98.44 109 HIS B O 1
ATOM 1919 N N . LEU B 1 110 ? 7.047 13.906 -7.887 1 98.75 110 LEU B N 1
ATOM 1920 C CA . LEU B 1 110 ? 6.684 14.828 -6.82 1 98.75 110 LEU B CA 1
ATOM 1921 C C . LEU B 1 110 ? 7.82 14.977 -5.812 1 98.75 110 LEU B C 1
ATOM 1923 O O . LEU B 1 110 ? 8.625 14.055 -5.648 1 98.75 110 LEU B O 1
ATOM 1927 N N . ILE B 1 111 ? 7.84 16.078 -5.16 1 98.69 111 ILE B N 1
ATOM 1928 C CA . ILE B 1 111 ? 8.68 16.281 -3.982 1 98.69 111 ILE B CA 1
ATOM 1929 C C . ILE B 1 111 ? 7.938 15.797 -2.736 1 98.69 111 ILE B C 1
ATOM 1931 O O . ILE B 1 111 ? 6.832 16.266 -2.447 1 98.69 111 ILE B O 1
ATOM 1935 N N . LEU B 1 112 ? 8.531 14.844 -2.068 1 98.88 112 LEU B N 1
ATOM 1936 C CA . LEU B 1 112 ? 7.941 14.383 -0.817 1 98.88 112 LEU B CA 1
ATOM 1937 C C . LEU B 1 112 ? 8.25 15.352 0.321 1 98.88 112 LEU B C 1
ATOM 1939 O O . LEU B 1 112 ? 9.414 15.633 0.601 1 98.88 112 LEU B O 1
ATOM 1943 N N . VAL B 1 113 ? 7.203 15.891 0.89 1 98.62 113 VAL B N 1
ATOM 1944 C CA . VAL B 1 113 ? 7.371 16.719 2.076 1 98.62 113 VAL B CA 1
ATOM 1945 C C . VAL B 1 113 ? 7.281 15.859 3.332 1 98.62 113 VAL B C 1
ATOM 1947 O O . VAL B 1 113 ? 6.242 15.25 3.605 1 98.62 113 VAL B O 1
ATOM 1950 N N . THR B 1 114 ? 8.328 15.773 4.051 1 98.31 114 THR B N 1
ATOM 1951 C CA . THR B 1 114 ? 8.422 14.898 5.215 1 98.31 114 THR B CA 1
ATOM 1952 C C . THR B 1 114 ? 9.398 15.477 6.242 1 98.31 114 THR B C 1
ATOM 1954 O O . THR B 1 114 ? 10.305 16.234 5.891 1 98.31 114 THR B O 1
ATOM 1957 N N . HIS B 1 115 ? 9.141 15.047 7.527 1 95.81 115 HIS B N 1
ATOM 1958 C CA . HIS B 1 115 ? 10.109 15.352 8.57 1 95.81 115 HIS B CA 1
ATOM 1959 C C . HIS B 1 115 ? 10.992 14.148 8.875 1 95.81 115 HIS B C 1
ATOM 1961 O O . HIS B 1 115 ? 11.945 14.25 9.656 1 95.81 115 HIS B O 1
ATOM 1967 N N . ASN B 1 116 ? 10.648 13.016 8.344 1 96.06 116 ASN B N 1
ATOM 1968 C CA . ASN B 1 116 ? 11.469 11.82 8.469 1 96.06 116 ASN B CA 1
ATOM 1969 C C . ASN B 1 116 ? 12.547 11.758 7.391 1 96.06 116 ASN B C 1
ATOM 1971 O O . ASN B 1 116 ? 12.656 10.773 6.664 1 96.06 116 ASN B O 1
ATOM 1975 N N . THR B 1 117 ? 13.43 12.719 7.32 1 96.81 117 THR B N 1
ATOM 1976 C CA . THR B 1 117 ? 14.375 12.875 6.223 1 96.81 117 THR B CA 1
ATOM 1977 C C . THR B 1 117 ? 15.43 11.773 6.254 1 96.81 117 THR B C 1
ATOM 1979 O O . THR B 1 117 ? 15.836 11.273 5.203 1 96.81 117 THR B O 1
ATOM 1982 N N . ARG B 1 118 ? 15.914 11.336 7.371 1 95.5 118 ARG B N 1
ATOM 1983 C CA . ARG B 1 118 ? 16.969 10.336 7.508 1 95.5 118 ARG B CA 1
ATOM 1984 C C . ARG B 1 118 ? 16.578 9.031 6.828 1 95.5 118 ARG B C 1
ATOM 1986 O O . ARG B 1 118 ? 17.375 8.43 6.117 1 95.5 118 ARG B O 1
ATOM 1993 N N . GLU B 1 119 ? 15.383 8.68 7.035 1 96.25 119 GLU B N 1
ATOM 1994 C CA . GLU B 1 119 ? 14.906 7.434 6.453 1 96.25 119 GLU B CA 1
ATOM 1995 C C . GLU B 1 119 ? 14.719 7.566 4.941 1 96.25 119 GLU B C 1
ATOM 1997 O O . GLU B 1 119 ? 15.188 6.719 4.18 1 96.25 119 GLU B O 1
ATOM 2002 N N . PHE B 1 120 ? 14.148 8.625 4.465 1 98.31 120 PHE B N 1
ATOM 2003 C CA . PHE B 1 120 ? 13.758 8.766 3.066 1 98.31 120 PHE B CA 1
ATOM 2004 C C . PHE B 1 120 ? 14.969 9.133 2.209 1 98.31 120 PHE B C 1
ATOM 2006 O O . PHE B 1 120 ? 14.969 8.898 0.999 1 98.31 120 PHE B O 1
ATOM 2013 N N . GLU B 1 121 ? 15.945 9.68 2.811 1 97.94 121 GLU B N 1
ATOM 2014 C CA . GLU B 1 121 ? 17.156 10.023 2.078 1 97.94 121 GLU B CA 1
ATOM 2015 C C . GLU B 1 121 ? 17.859 8.773 1.563 1 97.94 121 GLU B C 1
ATOM 2017 O O . GLU B 1 121 ? 18.703 8.852 0.669 1 97.94 121 GLU B O 1
ATOM 2022 N N . ARG B 1 122 ? 17.547 7.645 2.111 1 97.88 122 ARG B N 1
ATOM 2023 C CA . ARG B 1 122 ? 18.141 6.387 1.677 1 97.88 122 ARG B CA 1
ATOM 2024 C C . ARG B 1 122 ? 17.594 5.965 0.313 1 97.88 122 ARG B C 1
ATOM 2026 O O . ARG B 1 122 ? 18.156 5.078 -0.335 1 97.88 122 ARG B O 1
ATOM 2033 N N . VAL B 1 123 ? 16.406 6.484 -0.081 1 98.31 123 VAL B N 1
ATOM 2034 C CA . VAL B 1 123 ? 15.773 6.133 -1.351 1 98.31 123 VAL B CA 1
ATOM 2035 C C . VAL B 1 123 ? 16.344 7.004 -2.467 1 98.31 123 VAL B C 1
ATOM 2037 O O . VAL B 1 123 ? 16.016 8.188 -2.576 1 98.31 123 VAL B O 1
ATOM 2040 N N . SER B 1 124 ? 16.953 6.285 -3.395 1 93.75 124 SER B N 1
ATOM 2041 C CA . SER B 1 124 ? 17.578 7.004 -4.5 1 93.75 124 SER B CA 1
ATOM 2042 C C . SER B 1 124 ? 16.531 7.645 -5.402 1 93.75 124 SER B C 1
ATOM 2044 O O . SER B 1 124 ? 15.406 7.145 -5.516 1 93.75 124 SER B O 1
ATOM 2046 N N . GLU B 1 125 ? 16.672 8.805 -5.891 1 96.19 125 GLU B N 1
ATOM 2047 C CA . GLU B 1 125 ? 15.852 9.5 -6.879 1 96.19 125 GLU B CA 1
ATOM 2048 C C . GLU B 1 125 ? 14.758 10.328 -6.207 1 96.19 125 GLU B C 1
ATOM 2050 O O . GLU B 1 125 ? 14.094 11.141 -6.859 1 96.19 125 GLU B O 1
ATOM 2055 N N . LEU B 1 126 ? 14.484 9.891 -4.875 1 98.69 126 LEU B N 1
ATOM 2056 C CA . LEU B 1 126 ? 13.414 10.594 -4.184 1 98.69 126 LEU B CA 1
ATOM 2057 C C . LEU B 1 126 ? 13.82 12.031 -3.857 1 98.69 126 LEU B C 1
ATOM 2059 O O . LEU B 1 126 ? 14.891 12.258 -3.291 1 98.69 126 LEU B O 1
ATOM 2063 N N . ARG B 1 127 ? 13.031 13.008 -4.293 1 98.5 127 ARG B N 1
ATOM 2064 C CA . ARG B 1 127 ? 13.188 14.398 -3.883 1 98.5 127 ARG B CA 1
ATOM 2065 C C . ARG B 1 127 ? 12.406 14.688 -2.609 1 98.5 127 ARG B C 1
ATOM 2067 O O . ARG B 1 127 ? 11.219 14.352 -2.514 1 98.5 127 ARG B O 1
ATOM 2074 N N . ILE B 1 128 ? 13.078 15.273 -1.678 1 98.44 128 ILE B N 1
ATOM 2075 C CA . ILE B 1 128 ? 12.414 15.5 -0.4 1 98.44 128 ILE B CA 1
ATOM 2076 C C . ILE B 1 128 ? 12.602 16.953 0.028 1 98.44 128 ILE B C 1
ATOM 2078 O O . ILE B 1 128 ? 13.594 17.594 -0.335 1 98.44 128 ILE B O 1
ATOM 2082 N N . GLU B 1 129 ? 11.633 17.453 0.7 1 97.88 129 GLU B N 1
ATOM 2083 C CA . GLU B 1 129 ? 11.703 18.719 1.427 1 97.88 129 GLU B CA 1
ATOM 2084 C C . GLU B 1 129 ? 11.195 18.562 2.857 1 97.88 129 GLU B C 1
ATOM 2086 O O . GLU B 1 129 ? 10.258 17.812 3.109 1 97.88 129 GLU B O 1
ATOM 2091 N N . ASP B 1 130 ? 11.859 19.25 3.736 1 97.12 130 ASP B N 1
ATOM 2092 C CA . ASP B 1 130 ? 11.422 19.359 5.125 1 97.12 130 ASP B CA 1
ATOM 2093 C C . ASP B 1 130 ? 10.898 20.75 5.426 1 97.12 130 ASP B C 1
ATOM 2095 O O . ASP B 1 130 ? 11.672 21.719 5.461 1 97.12 130 ASP B O 1
ATOM 2099 N N . TRP B 1 131 ? 9.625 20.812 5.703 1 95.31 131 TRP B N 1
ATOM 2100 C CA . TRP B 1 131 ? 8.992 22.109 5.879 1 95.31 131 TRP B CA 1
ATOM 2101 C C . TRP B 1 131 ? 8.992 22.516 7.348 1 95.31 131 TRP B C 1
ATOM 2103 O O . TRP B 1 131 ? 8.414 23.547 7.707 1 95.31 131 TRP B O 1
ATOM 2113 N N . GLU B 1 132 ? 9.508 21.703 8.18 1 89.94 132 GLU B N 1
ATOM 2114 C CA . GLU B 1 132 ? 9.547 22.016 9.609 1 89.94 132 GLU B CA 1
ATOM 2115 C C . GLU B 1 132 ? 10.891 22.609 10.016 1 89.94 132 GLU B C 1
ATOM 2117 O O . GLU B 1 132 ? 11.125 22.906 11.188 1 89.94 132 GLU B O 1
ATOM 2122 N N . VAL B 1 133 ? 11.797 22.75 9.195 1 82.5 133 VAL B N 1
ATOM 2123 C CA . VAL B 1 133 ? 13.102 23.328 9.5 1 82.5 133 VAL B CA 1
ATOM 2124 C C . VAL B 1 133 ? 13.359 24.531 8.586 1 82.5 133 VAL B C 1
ATOM 2126 O O . VAL B 1 133 ? 12.836 24.578 7.469 1 82.5 133 VAL B O 1
#

Radius of gyration: 18.97 Å; Cα contacts (8 Å, |Δi|>4): 465; chains: 2; bounding box: 40×58×40 Å

Secondary structure (DSSP, 8-state):
--EEE-HHHHHHHHTT--HHHHHHHHHS-GGGEEEEHHHHHHHHHHHHTSSSHHHHHHHHHHHHTTSEEE-B-HHHHHHHHHHHHHHHHHT----HHHHHHHHHHHHTT-EEE-S-HHHHTTSTT-EEE-TT-/--EEE-HHHHHHHHTT--HHHHHHHHHS-GGGEEEEHHHHHHHHHHHHTSSSHHHHHHHHHHHHTTSEEE-B-HHHHHHHHHHHHHHHHHT----HHHHHHHHHHHHTT-EEE-S-HHHHTTSTT-EEE-TT-

pLDDT: mean 96.6, std 3.11, range [79.62, 98.94]

Organism: NCBI:txid376219

Nearest PDB structures (foldseek):
  5ecy-assembly1_E  TM=9.718E-01  e=1.318E-14  Shigella flexneri
  5ecw-assembly1_A  TM=9.535E-01  e=1.166E-14  Shigella flexneri
  5ed0-assembly2_B  TM=9.587E-01  e=1.793E-14  Shigella flexneri
  5ecw-assembly1_B  TM=9.660E-01  e=1.363E-13  Shigella flexneri
  3tnd-assembly1_G  TM=9.459E-01  e=2.849E-13  Shigella flexneri